Protein AF-A0AAV8QZ69-F1 (afdb_monomer)

Sequence (267 aa):
MAASLLRLHFHDCFVNGCDASVLLDDTPNLVGEKTAGPNLNSLRGFDVVDGIKTELEMACPETVSCADVLAIAARDSVVLSGGPTWQVEVGRRDSVTASLSMATANIPAPTSDVATLIQKFQNLGLSTKDMVVLSGAHTIGKARCSSFISRLNGGGIAAAAAADRIFLQSLQQLCSGSNGTLAHLDLATPATFDNQYYVNLLSGEGLLPSDQVLVNGGGEVGSLVQAYAMDPVLFYEDFAISMVRMGRLAPPPGSEAEVRRCCRVVN

Nearest PDB structures (foldseek):
  1sch-assembly2_A  TM=9.546E-01  e=7.494E-30  Arachis hypogaea
  1qo4-assembly1_A  TM=9.590E-01  e=5.749E-28  Arabidopsis thaliana
  4cuo-assembly1_A-2  TM=9.579E-01  e=3.476E-27  Ficus benghalensis
  4a5g-assembly2_B  TM=9.550E-01  e=3.127E-27  Raphanus sativus
  4usc-assembly1_B  TM=9.361E-01  e=1.001E-24  Trachycarpus fortunei

Organism: Ensete ventricosum (NCBI:txid4639)

InterPro domains:
  IPR000823 Plant peroxidase [PR00461] (4-24)
  IPR000823 Plant peroxidase [PR00461] (44-57)
  IPR000823 Plant peroxidase [PR00461] (63-73)
  IPR000823 Plant peroxidase [PR00461] (82-97)
  IPR000823 Plant peroxidase [PR00461] (129-141)
  IPR000823 Plant peroxidase [PR00461] (184-199)
  IPR000823 Plant peroxidase [PR00461] (200-217)
  IPR000823 Plant peroxidase [PR00461] (241-254)
  IPR000823 Plant peroxidase [PTHR31388] (1-266)
  IPR002016 Haem peroxidase [PF00141] (1-230)
  IPR002016 Haem peroxidase [PR00458] (2-16)
  IPR002016 Haem peroxidase [PR00458] (64-81)
  IPR002016 Haem peroxidase [PR00458] (82-94)
  IPR002016 Haem peroxidase [PR00458] (130-145)
  IPR002016 Haem peroxidase [PR00458] (186-201)
  IPR002016 Haem peroxidase [PS50873] (1-267)
  IPR010255 Haem peroxidase superfamily [SSF48113] (1-267)
  IPR019793 Peroxidases heam-ligand binding site [PS00435] (130-140)
  IPR019794 Peroxidase, active site [PS00436] (2-13)
  IPR033905 Secretory peroxidase [cd00693] (1-266)

Radius of gyration: 18.49 Å; Cα contacts (8 Å, |Δi|>4): 484; chains: 1; bounding box: 52×39×48 Å

Secondary structure (DSSP, 8-state):
-HHHHHHHHHHHHTTTSSSSGGGPPPBTTB--GGGSTTTTTT---HHHHHHHHHHHHHHSTTTS-HHHHHHHHHHHHHHHTT-----------EES---HHHHHHHSPPTT--HHHHHHHHHTTT--HHHHHHHHGGGGSSEEEGGGTHHHHSTTHHHHS-HHHHHHHHHHHHHHTS-TT-EEES-SSSTTS-STHHHHHHHTT--SSHHHHHHHHT-HHHHHHHHHHHH-HHHHHHHHHHHHHHHHT--PPTT--EE--SSTTS--

Mean predicted aligned error: 3.2 Å

pLDDT: mean 95.91, std 5.71, range [65.12, 98.94]

Structure (mmCIF, N/CA/C/O backbone):
data_AF-A0AAV8QZ69-F1
#
_entry.id   AF-A0AAV8QZ69-F1
#
loop_
_atom_site.group_PDB
_atom_site.id
_atom_site.type_symbol
_atom_site.label_atom_id
_atom_site.label_alt_id
_atom_site.label_comp_id
_atom_site.label_asym_id
_atom_site.label_entity_id
_atom_site.label_seq_id
_atom_site.pdbx_PDB_ins_code
_atom_site.Cartn_x
_atom_site.Cartn_y
_atom_site.Cartn_z
_atom_site.occupancy
_atom_site.B_iso_or_equiv
_atom_site.auth_seq_id
_atom_site.auth_comp_id
_atom_site.auth_asym_id
_atom_site.auth_atom_id
_atom_site.pdbx_PDB_model_num
ATOM 1 N N . MET A 1 1 ? -10.662 5.523 -7.864 1.00 95.69 1 MET A N 1
ATOM 2 C CA . MET A 1 1 ? -10.539 5.292 -6.408 1.00 95.69 1 MET A CA 1
ATOM 3 C C . MET A 1 1 ? -9.912 3.948 -6.072 1.00 95.69 1 MET A C 1
ATOM 5 O O . MET A 1 1 ? -9.190 3.913 -5.089 1.00 95.69 1 MET A O 1
ATOM 9 N N . ALA A 1 2 ? -10.097 2.912 -6.899 1.00 98.06 2 ALA A N 1
ATOM 10 C CA . ALA A 1 2 ? -9.566 1.561 -6.694 1.00 98.06 2 ALA A CA 1
ATOM 11 C C . ALA A 1 2 ? -8.162 1.482 -6.054 1.00 98.06 2 ALA A C 1
ATOM 13 O O . ALA A 1 2 ? -8.020 1.025 -4.924 1.00 98.06 2 ALA A O 1
ATOM 14 N N . ALA A 1 3 ? -7.143 2.046 -6.715 1.00 98.62 3 ALA A N 1
ATOM 15 C CA . ALA A 1 3 ? -5.762 2.034 -6.214 1.00 98.62 3 ALA A CA 1
ATOM 16 C C . ALA A 1 3 ? -5.599 2.616 -4.795 1.00 98.62 3 ALA A C 1
ATOM 18 O O . ALA A 1 3 ? -4.735 2.195 -4.034 1.00 98.62 3 ALA A O 1
ATOM 19 N N . SER A 1 4 ? -6.420 3.601 -4.419 1.00 98.75 4 SER A N 1
ATOM 20 C CA . SER A 1 4 ? -6.343 4.234 -3.099 1.00 98.75 4 SER A CA 1
ATOM 21 C C . SER A 1 4 ? -6.893 3.355 -1.989 1.00 98.75 4 SER A C 1
ATOM 23 O O . SER A 1 4 ? -6.291 3.326 -0.925 1.00 98.75 4 SER A O 1
ATOM 25 N N . LEU A 1 5 ? -7.988 2.635 -2.237 1.00 98.88 5 LEU A N 1
ATOM 26 C CA . LEU A 1 5 ? -8.576 1.725 -1.251 1.00 98.88 5 LEU A CA 1
ATOM 27 C C . LEU A 1 5 ? -7.716 0.469 -1.081 1.00 98.88 5 LEU A C 1
ATOM 29 O O . LEU A 1 5 ? -7.488 0.040 0.046 1.00 98.88 5 LEU A O 1
ATOM 33 N N . LEU A 1 6 ? -7.142 -0.042 -2.178 1.00 98.94 6 LEU A N 1
ATOM 34 C CA . LEU A 1 6 ? -6.137 -1.105 -2.121 1.00 98.94 6 LEU A CA 1
ATOM 35 C C . LEU A 1 6 ? -4.927 -0.689 -1.269 1.00 98.94 6 LEU A C 1
ATOM 37 O O . LEU A 1 6 ? -4.526 -1.412 -0.358 1.00 98.94 6 LEU A O 1
ATOM 41 N N . ARG A 1 7 ? -4.385 0.513 -1.513 1.00 98.88 7 ARG A N 1
ATOM 42 C CA . ARG A 1 7 ? -3.278 1.058 -0.717 1.00 98.88 7 ARG A CA 1
ATOM 43 C C . ARG A 1 7 ? -3.676 1.297 0.741 1.00 98.88 7 ARG A C 1
ATOM 45 O O . ARG A 1 7 ? -2.862 1.058 1.622 1.00 98.88 7 ARG A O 1
ATOM 52 N N . LEU A 1 8 ? -4.897 1.753 1.011 1.00 98.88 8 LEU A N 1
ATOM 53 C CA . LEU A 1 8 ? -5.370 1.985 2.376 1.00 98.88 8 LEU A CA 1
ATOM 54 C C . LEU A 1 8 ? -5.390 0.683 3.190 1.00 98.88 8 LEU A C 1
ATOM 56 O O . LEU A 1 8 ? -4.920 0.686 4.320 1.00 98.88 8 LEU A O 1
ATOM 60 N N . HIS A 1 9 ? -5.826 -0.429 2.592 1.00 98.94 9 HIS A N 1
ATOM 61 C CA . HIS A 1 9 ? -5.770 -1.745 3.234 1.00 98.94 9 HIS A CA 1
ATOM 62 C C . HIS A 1 9 ? -4.332 -2.244 3.462 1.00 98.94 9 HIS A C 1
ATOM 64 O O . HIS A 1 9 ? -4.035 -2.751 4.537 1.00 98.94 9 HIS A O 1
ATOM 70 N N . PHE A 1 10 ? -3.415 -2.050 2.503 1.00 98.94 10 PHE A N 1
ATOM 71 C CA . PHE A 1 10 ? -1.989 -2.356 2.713 1.00 98.94 10 PHE A CA 1
ATOM 72 C C . PHE A 1 10 ? -1.406 -1.571 3.898 1.00 98.94 10 PHE A C 1
ATOM 74 O O . PHE A 1 10 ? -0.729 -2.143 4.749 1.00 98.94 10 PHE A O 1
ATOM 81 N N . HIS A 1 11 ? -1.686 -0.266 3.959 1.00 98.88 11 HIS A N 1
ATOM 82 C CA . HIS A 1 11 ? -1.197 0.605 5.027 1.00 98.88 11 HIS A CA 1
ATOM 83 C C . HIS A 1 11 ? -1.771 0.243 6.398 1.00 98.88 11 HIS A C 1
ATOM 85 O O . HIS A 1 11 ? -1.035 0.344 7.369 1.00 98.88 11 HIS A O 1
ATOM 91 N N . ASP A 1 12 ? -3.027 -0.204 6.458 1.00 98.94 12 ASP A N 1
ATOM 92 C CA . ASP A 1 12 ? -3.635 -0.756 7.670 1.00 98.94 12 ASP A CA 1
ATOM 93 C C . ASP A 1 12 ? -2.876 -2.008 8.129 1.00 98.94 12 ASP A C 1
ATOM 95 O O . ASP A 1 12 ? -2.222 -2.019 9.162 1.00 98.94 12 ASP A O 1
ATOM 99 N N . CYS A 1 13 ? -2.819 -3.033 7.276 1.00 98.81 13 CYS A N 1
ATOM 100 C CA . CYS A 1 13 ? -2.239 -4.326 7.632 1.00 98.81 13 CYS A CA 1
ATOM 101 C C . CYS A 1 13 ? -0.755 -4.277 8.034 1.00 98.81 13 CYS A C 1
ATOM 103 O O . CYS A 1 13 ? -0.283 -5.142 8.773 1.00 98.81 13 CYS A O 1
ATOM 105 N N . PHE A 1 14 ? 0.002 -3.290 7.546 1.00 98.50 14 PHE A N 1
ATOM 106 C CA . PHE A 1 14 ? 1.424 -3.131 7.866 1.00 98.50 14 PHE A CA 1
ATOM 107 C C . PHE A 1 14 ? 1.680 -2.456 9.223 1.00 98.50 14 PHE A C 1
ATOM 109 O O . PHE A 1 14 ? 2.835 -2.384 9.669 1.00 98.50 14 PHE A O 1
ATOM 116 N N . VAL A 1 15 ? 0.633 -1.990 9.906 1.00 97.81 15 VAL A N 1
ATOM 117 C CA . VAL A 1 15 ? 0.718 -1.298 11.191 1.00 97.81 15 VAL A CA 1
ATOM 118 C C . VAL A 1 15 ? -0.203 -1.989 12.185 1.00 97.81 15 VAL A C 1
ATOM 120 O O . VAL A 1 15 ? -1.408 -1.859 12.116 1.00 97.81 15 VAL A O 1
ATOM 123 N N . ASN A 1 16 ? 0.371 -2.769 13.107 1.00 94.19 16 ASN A N 1
ATOM 124 C CA . ASN A 1 16 ? -0.395 -3.593 14.056 1.00 94.19 16 ASN A CA 1
ATOM 125 C C . ASN A 1 16 ? -1.369 -4.605 13.417 1.00 94.19 16 ASN A C 1
ATOM 127 O O . ASN A 1 16 ? -2.194 -5.166 14.120 1.00 94.19 16 ASN A O 1
ATOM 131 N N . GLY A 1 17 ? -1.226 -4.940 12.134 1.00 97.94 17 GLY A N 1
ATOM 132 C CA . GLY A 1 17 ? -2.143 -5.861 11.459 1.00 97.94 17 GLY A CA 1
ATOM 133 C C . GLY A 1 17 ? -3.393 -5.154 10.938 1.00 97.94 17 GLY A C 1
ATOM 134 O O . GLY A 1 17 ? -3.533 -3.947 11.040 1.00 97.94 17 GLY A O 1
ATOM 135 N N . CYS A 1 18 ? -4.290 -5.900 10.300 1.00 98.69 18 CYS A N 1
ATOM 136 C CA . CYS A 1 18 ? -5.460 -5.328 9.637 1.00 98.69 18 CYS A CA 1
ATOM 137 C C . CYS A 1 18 ? -6.565 -5.037 10.670 1.00 98.69 18 CYS A C 1
ATOM 139 O O . CYS A 1 18 ? -7.456 -5.864 10.881 1.00 98.69 18 CYS A O 1
ATOM 141 N N . ASP A 1 19 ? -6.481 -3.903 11.359 1.00 98.69 19 ASP A N 1
ATOM 142 C CA . ASP A 1 19 ? -7.337 -3.556 12.501 1.00 98.69 19 ASP A CA 1
ATOM 143 C C . ASP A 1 19 ? -8.046 -2.200 12.353 1.00 98.69 19 ASP A C 1
ATOM 145 O O . ASP A 1 19 ? -8.660 -1.694 13.297 1.00 98.69 19 ASP A O 1
ATOM 149 N N . ALA A 1 20 ? -7.992 -1.613 11.158 1.00 98.81 20 ALA A N 1
ATOM 150 C CA . ALA A 1 20 ? -8.526 -0.300 10.827 1.00 98.81 20 ALA A CA 1
ATOM 151 C C . ALA A 1 20 ? -7.981 0.861 11.684 1.00 98.81 20 ALA A C 1
ATOM 153 O O . ALA A 1 20 ? -8.582 1.947 11.696 1.00 98.81 20 ALA A O 1
ATOM 154 N N . SER A 1 21 ? -6.847 0.686 12.366 1.00 98.69 21 SER A N 1
ATOM 155 C CA . SER A 1 21 ? -6.163 1.747 13.115 1.00 98.69 21 SER A CA 1
ATOM 156 C C . SER A 1 21 ? -5.810 2.946 12.229 1.00 98.69 21 SER A C 1
ATOM 158 O O . SER A 1 21 ? -5.964 4.097 12.650 1.00 98.69 21 SER A O 1
ATOM 160 N N . VAL A 1 22 ? -5.485 2.706 10.951 1.00 98.81 22 VAL A N 1
ATOM 161 C CA . VAL A 1 22 ? -5.194 3.753 9.954 1.00 98.81 22 VAL A CA 1
ATOM 162 C C . VAL A 1 22 ? -6.360 4.735 9.736 1.00 98.81 22 VAL A C 1
ATOM 164 O O . VAL A 1 22 ? -6.174 5.845 9.223 1.00 98.81 22 VAL A O 1
ATOM 167 N N . LEU A 1 23 ? -7.587 4.342 10.099 1.00 98.81 23 LEU A N 1
ATOM 168 C CA . LEU A 1 23 ? -8.793 5.150 9.914 1.00 98.81 23 LEU A CA 1
ATOM 169 C C . LEU A 1 23 ? -9.075 6.109 11.071 1.00 98.81 23 LEU A C 1
ATOM 171 O O . LEU A 1 23 ? -9.829 7.065 10.861 1.00 98.81 23 LEU A O 1
ATOM 175 N N . LEU A 1 24 ? -8.470 5.903 12.244 1.00 98.75 24 LEU A N 1
ATOM 176 C CA . LEU A 1 24 ? -8.661 6.772 13.407 1.00 98.75 24 LEU A CA 1
ATOM 177 C C . LEU A 1 24 ? -8.127 8.185 13.130 1.00 98.75 24 LEU A C 1
ATOM 179 O O . LEU A 1 24 ? -7.030 8.365 12.594 1.00 98.75 24 LEU A O 1
ATOM 183 N N . ASP A 1 25 ? -8.939 9.187 13.463 1.00 98.50 25 ASP A N 1
ATOM 184 C CA . ASP A 1 25 ? -8.538 10.594 13.466 1.00 98.50 25 ASP A CA 1
ATOM 185 C C . ASP A 1 25 ? -7.884 10.968 14.808 1.00 98.50 25 ASP A C 1
ATOM 187 O O . ASP A 1 25 ? -8.085 10.308 15.831 1.00 98.50 25 ASP A O 1
ATOM 191 N N . ASP A 1 26 ? -7.088 12.040 14.799 1.00 97.31 26 ASP A N 1
ATOM 192 C CA . ASP A 1 26 ? -6.453 12.561 16.009 1.00 97.31 26 ASP A CA 1
ATOM 193 C C . ASP A 1 26 ? -7.509 12.992 17.044 1.00 97.31 26 ASP A C 1
ATOM 195 O O . ASP A 1 26 ? -8.508 13.644 16.726 1.00 97.31 26 ASP A O 1
ATOM 199 N N . THR A 1 27 ? -7.247 12.690 18.313 1.00 94.88 27 THR A N 1
ATOM 200 C CA . THR A 1 27 ? -8.000 13.181 19.475 1.00 94.88 27 THR A CA 1
ATOM 201 C C . THR A 1 27 ? -7.022 13.755 20.507 1.00 94.88 27 THR A C 1
ATOM 203 O O . THR A 1 27 ? -5.816 13.527 20.395 1.00 94.88 27 THR A O 1
ATOM 206 N N . PRO A 1 28 ? -7.479 14.455 21.565 1.00 95.19 28 PRO A N 1
ATOM 207 C CA . PRO A 1 28 ? -6.577 14.939 22.615 1.00 95.19 28 PRO A CA 1
ATOM 208 C C . PRO A 1 28 ? -5.696 13.855 23.260 1.00 95.19 28 PRO A C 1
ATOM 210 O O . PRO A 1 28 ? -4.634 14.181 23.784 1.00 95.19 28 PRO A O 1
ATOM 213 N N . ASN A 1 29 ? -6.120 12.586 23.213 1.00 92.81 29 ASN A N 1
ATOM 214 C CA . ASN A 1 29 ? -5.441 11.462 23.861 1.00 92.81 29 ASN A CA 1
ATOM 215 C C . ASN A 1 29 ? -4.926 10.396 22.874 1.00 92.81 29 ASN A C 1
ATOM 217 O O . ASN A 1 29 ? -4.361 9.397 23.310 1.00 92.81 29 ASN A O 1
ATOM 221 N N . LEU A 1 30 ? -5.123 10.580 21.564 1.00 94.50 30 LEU A N 1
ATOM 222 C CA . LEU A 1 30 ? -4.735 9.619 20.529 1.00 94.50 30 LEU A CA 1
ATOM 223 C C . LEU A 1 30 ? -4.179 10.363 19.317 1.00 94.50 30 LEU A C 1
ATOM 225 O O . LEU A 1 30 ? -4.863 11.212 18.755 1.00 94.50 30 LEU A O 1
ATOM 229 N N . VAL A 1 31 ? -2.978 9.994 18.880 1.00 96.81 31 VAL A N 1
ATOM 230 C CA . VAL A 1 31 ? -2.434 10.445 17.595 1.00 96.81 31 VAL A CA 1
ATOM 231 C C . VAL A 1 31 ? -2.641 9.332 16.575 1.00 96.81 31 VAL A C 1
ATOM 233 O O . VAL A 1 31 ? -2.094 8.239 16.725 1.00 96.81 31 VAL A O 1
ATOM 236 N N . GLY A 1 32 ? -3.454 9.611 15.563 1.00 97.00 32 GLY A N 1
ATOM 237 C CA . GLY A 1 32 ? -3.757 8.708 14.467 1.00 97.00 32 GLY A CA 1
ATOM 238 C C . GLY A 1 32 ? -2.587 8.547 13.499 1.00 97.00 32 GLY A C 1
ATOM 239 O O . GLY A 1 32 ? -1.575 9.249 13.535 1.00 97.00 32 GLY A O 1
ATOM 240 N N . GLU A 1 33 ? -2.731 7.611 12.567 1.00 98.69 33 GLU A N 1
ATOM 241 C CA . GLU A 1 33 ? -1.646 7.265 11.640 1.00 98.69 33 GLU A CA 1
ATOM 242 C C . GLU A 1 33 ? -1.610 8.165 10.409 1.00 98.69 33 GLU A C 1
ATOM 244 O O . GLU A 1 33 ? -0.630 8.173 9.663 1.00 98.69 33 GLU A O 1
ATOM 249 N N . LYS A 1 34 ? -2.672 8.938 10.166 1.00 98.50 34 LYS A N 1
ATOM 250 C CA . LYS A 1 34 ? -2.844 9.746 8.948 1.00 98.50 34 LYS A CA 1
ATOM 251 C C . LYS A 1 34 ? -1.762 10.814 8.784 1.00 98.50 34 LYS A C 1
ATOM 253 O O . LYS A 1 34 ? -1.505 11.248 7.662 1.00 98.50 34 LYS A O 1
ATOM 258 N N . THR A 1 35 ? -1.111 11.207 9.877 1.00 96.62 35 THR A N 1
ATOM 259 C CA . THR A 1 35 ? -0.015 12.183 9.900 1.00 96.62 35 THR A CA 1
ATOM 260 C C . THR A 1 35 ? 1.379 11.545 9.840 1.00 96.62 35 THR A C 1
ATOM 262 O O . THR A 1 35 ? 2.370 12.267 9.723 1.00 96.62 35 THR A O 1
ATOM 265 N N . ALA A 1 36 ? 1.486 10.209 9.829 1.00 98.25 36 ALA A N 1
ATOM 266 C CA . ALA A 1 36 ? 2.750 9.509 9.597 1.00 98.25 36 ALA A CA 1
ATOM 267 C C . ALA A 1 36 ? 3.294 9.801 8.189 1.00 98.25 36 ALA A C 1
ATOM 269 O O . ALA A 1 36 ? 2.527 9.945 7.239 1.00 98.25 36 ALA A O 1
ATOM 270 N N . GLY A 1 37 ? 4.620 9.834 8.019 1.00 97.50 37 GLY A N 1
ATOM 271 C CA . GLY A 1 37 ? 5.267 10.201 6.747 1.00 97.50 37 GLY A CA 1
ATOM 272 C C . GLY A 1 37 ? 4.726 9.479 5.495 1.00 97.50 37 GLY A C 1
ATOM 273 O O . GLY A 1 37 ? 4.435 10.148 4.503 1.00 97.50 37 GLY A O 1
ATOM 274 N N . PRO A 1 38 ? 4.523 8.145 5.516 1.00 98.00 38 PRO A N 1
ATOM 275 C CA . PRO A 1 38 ? 3.956 7.405 4.379 1.00 98.00 38 PRO A CA 1
ATOM 276 C C . PRO A 1 38 ? 2.485 7.735 4.048 1.00 98.00 38 PRO A C 1
ATOM 278 O O . PRO A 1 38 ? 2.024 7.454 2.931 1.00 98.00 38 PRO A O 1
ATOM 281 N N . ASN A 1 39 ? 1.760 8.319 5.008 1.00 98.62 39 ASN A N 1
ATOM 282 C CA . ASN A 1 39 ? 0.315 8.556 4.979 1.00 98.62 39 ASN A CA 1
ATOM 283 C C . ASN A 1 39 ? -0.024 10.023 4.700 1.00 98.62 39 ASN A C 1
ATOM 285 O O . ASN A 1 39 ? -0.919 10.310 3.896 1.00 98.62 39 ASN A O 1
ATOM 289 N N . LEU A 1 40 ? 0.722 10.934 5.325 1.00 97.69 40 LEU A N 1
ATOM 290 C CA . LEU A 1 40 ? 0.497 12.369 5.308 1.00 97.69 40 LEU A CA 1
ATOM 291 C C . LEU A 1 40 ? 0.554 12.906 3.883 1.00 97.69 40 LEU A C 1
ATOM 293 O O . LEU A 1 40 ? 1.532 12.720 3.158 1.00 97.69 40 LEU A O 1
ATOM 297 N N . ASN A 1 41 ? -0.508 13.609 3.488 1.00 96.00 41 ASN A N 1
ATOM 298 C CA . ASN A 1 41 ? -0.675 14.101 2.127 1.00 96.00 41 ASN A CA 1
ATOM 299 C C . ASN A 1 41 ? -0.483 12.980 1.083 1.00 96.00 41 ASN A C 1
ATOM 301 O O . ASN A 1 41 ? 0.105 13.211 0.036 1.00 96.00 41 ASN A O 1
ATOM 305 N N . SER A 1 42 ? -0.915 11.749 1.350 1.00 97.75 42 SER A N 1
ATOM 306 C CA . SER A 1 42 ? -0.688 10.624 0.436 1.00 97.75 42 SER A CA 1
ATOM 307 C C . SER A 1 42 ? -1.876 9.668 0.408 1.00 97.75 42 SER A C 1
ATOM 309 O O . SER A 1 42 ? -2.490 9.487 -0.648 1.00 97.75 42 SER A O 1
ATOM 311 N N . LEU A 1 43 ? -2.248 9.099 1.561 1.00 98.44 43 LEU A N 1
ATOM 312 C CA . LEU A 1 43 ? -3.476 8.312 1.679 1.00 98.44 43 LEU A CA 1
ATOM 313 C C . LEU A 1 43 ? -4.713 9.178 1.406 1.00 98.44 43 LEU A C 1
ATOM 315 O O . LEU A 1 43 ? -4.734 10.381 1.666 1.00 98.44 43 LEU A O 1
ATOM 319 N N . ARG A 1 44 ? -5.744 8.548 0.840 1.00 98.50 44 ARG A N 1
ATOM 320 C CA . ARG A 1 44 ? -7.011 9.169 0.432 1.00 98.50 44 ARG A CA 1
ATOM 321 C C . ARG A 1 44 ? -8.088 8.098 0.276 1.00 98.50 44 ARG A C 1
ATOM 323 O O . ARG A 1 44 ? -7.759 6.926 0.122 1.00 98.50 44 ARG A O 1
ATOM 330 N N . GLY A 1 45 ? -9.354 8.511 0.239 1.00 98.25 45 GLY A N 1
ATOM 331 C CA . GLY A 1 45 ? -10.504 7.604 0.148 1.00 98.25 45 GLY A CA 1
ATOM 332 C C . GLY A 1 45 ? -11.155 7.265 1.482 1.00 98.25 45 GLY A C 1
ATOM 333 O O . GLY A 1 45 ? -12.020 6.399 1.517 1.00 98.25 45 GLY A O 1
ATOM 334 N N . PHE A 1 46 ? -10.766 7.949 2.561 1.00 98.75 46 PHE A N 1
ATOM 335 C CA . PHE A 1 46 ? -11.406 7.821 3.870 1.00 98.75 46 PHE A CA 1
ATOM 336 C C . PHE A 1 46 ? -12.910 8.132 3.805 1.00 98.75 46 PHE A C 1
ATOM 338 O O . PHE A 1 46 ? -13.707 7.419 4.389 1.00 98.75 46 PHE A O 1
ATOM 345 N N . ASP A 1 47 ? -13.294 9.140 3.023 1.00 98.56 47 ASP A N 1
ATOM 346 C CA . ASP A 1 47 ? -14.681 9.527 2.747 1.00 98.56 47 ASP A CA 1
ATOM 347 C C . ASP A 1 47 ? -15.489 8.422 2.051 1.00 98.56 47 ASP A C 1
ATOM 349 O O . ASP A 1 47 ? -16.666 8.224 2.342 1.00 98.56 47 ASP A O 1
ATOM 353 N N . VAL A 1 48 ? -14.850 7.655 1.163 1.00 98.69 48 VAL A N 1
ATOM 354 C CA . VAL A 1 48 ? -15.488 6.498 0.519 1.00 98.69 48 VAL A CA 1
ATOM 355 C C . VAL A 1 48 ? -15.719 5.379 1.534 1.00 98.69 48 VAL A C 1
ATOM 357 O O . VAL A 1 48 ? -16.778 4.756 1.518 1.00 98.69 48 VAL A O 1
ATOM 360 N N . VAL A 1 49 ? -14.762 5.148 2.439 1.00 98.88 49 VAL A N 1
ATOM 361 C CA . VAL A 1 49 ? -14.918 4.181 3.538 1.00 98.88 49 VAL A CA 1
ATOM 362 C C . VAL A 1 49 ? -16.046 4.607 4.479 1.00 98.88 49 VAL A C 1
ATOM 364 O O . VAL A 1 49 ? -16.873 3.772 4.834 1.00 98.88 49 VAL A O 1
ATOM 367 N N . ASP A 1 50 ? -16.140 5.897 4.814 1.00 98.81 50 ASP A N 1
ATOM 368 C CA . ASP A 1 50 ? -17.238 6.442 5.623 1.00 98.81 50 ASP A CA 1
ATOM 369 C C . ASP A 1 50 ? -18.602 6.217 4.949 1.00 98.81 50 ASP A C 1
ATOM 371 O O . ASP A 1 50 ? -19.564 5.817 5.606 1.00 98.81 50 ASP A O 1
ATOM 375 N N . GLY A 1 51 ? -18.683 6.427 3.630 1.00 98.81 51 GLY A N 1
ATOM 376 C CA . GLY A 1 51 ? -19.890 6.170 2.844 1.00 98.81 51 GLY A CA 1
ATOM 377 C C . GLY A 1 51 ? -20.310 4.700 2.878 1.00 98.81 51 GLY A C 1
ATOM 378 O O . GLY A 1 51 ? -21.458 4.401 3.197 1.00 98.81 51 GLY A O 1
ATOM 379 N N . ILE A 1 52 ? -19.372 3.774 2.636 1.00 98.81 52 ILE A N 1
ATOM 380 C CA . ILE A 1 52 ? -19.634 2.326 2.729 1.00 98.81 52 ILE A CA 1
ATOM 381 C C . ILE A 1 52 ? -20.105 1.962 4.139 1.00 98.81 52 ILE A C 1
ATOM 383 O O . ILE A 1 52 ? -21.099 1.255 4.302 1.00 98.81 52 ILE A O 1
ATOM 387 N N . LYS A 1 53 ? -19.414 2.467 5.165 1.00 98.81 53 LYS A N 1
ATOM 388 C CA . LYS A 1 53 ? -19.749 2.186 6.558 1.00 98.81 53 LYS A CA 1
ATOM 389 C C . LYS A 1 53 ? -21.140 2.695 6.931 1.00 98.81 53 LYS A C 1
ATOM 391 O O . LYS A 1 53 ? -21.872 1.988 7.611 1.00 98.81 53 LYS A O 1
ATOM 396 N N . THR A 1 54 ? -21.515 3.880 6.458 1.00 98.81 54 THR A N 1
ATOM 397 C CA . THR A 1 54 ? -22.839 4.469 6.703 1.00 98.81 54 THR A CA 1
ATOM 398 C C . THR A 1 54 ? -23.953 3.578 6.156 1.00 98.81 54 THR A C 1
ATOM 400 O O . THR A 1 54 ? -24.901 3.271 6.875 1.00 98.81 54 THR A O 1
ATOM 403 N N . GLU A 1 55 ? -23.822 3.103 4.915 1.00 98.75 55 GLU A N 1
ATOM 404 C CA . GLU A 1 55 ? -24.797 2.187 4.307 1.00 98.75 55 GLU A CA 1
ATOM 405 C C . GLU A 1 55 ? -24.870 0.845 5.052 1.00 98.75 55 GLU A C 1
ATOM 407 O O . GLU A 1 55 ? -25.958 0.319 5.295 1.00 98.75 55 GLU A O 1
ATOM 412 N N . LEU A 1 56 ? -23.722 0.310 5.478 1.00 98.75 56 LEU A N 1
ATOM 413 C CA . LEU A 1 56 ? -23.668 -0.932 6.250 1.00 98.75 56 LEU A CA 1
ATOM 414 C C . LEU A 1 56 ? -24.309 -0.792 7.630 1.00 98.75 56 LEU A C 1
ATOM 416 O O . LEU A 1 56 ? -25.031 -1.692 8.038 1.00 98.75 56 LEU A O 1
ATOM 420 N N . GLU A 1 57 ? -24.110 0.317 8.338 1.00 98.69 57 GLU A N 1
ATOM 421 C CA . GLU A 1 57 ? -24.759 0.533 9.637 1.00 98.69 57 GLU A CA 1
ATOM 422 C C . GLU A 1 57 ? -26.279 0.697 9.512 1.00 98.69 57 GLU A C 1
ATOM 424 O O . GLU A 1 57 ? -27.010 0.295 10.414 1.00 98.69 57 GLU A O 1
ATOM 429 N N . MET A 1 58 ? -26.784 1.224 8.391 1.00 98.56 58 MET A N 1
ATOM 430 C CA . MET A 1 58 ? -28.228 1.259 8.129 1.00 98.56 58 MET A CA 1
ATOM 431 C C . MET A 1 58 ? -28.807 -0.134 7.850 1.00 98.56 58 MET A C 1
ATOM 433 O O . MET A 1 58 ? -29.933 -0.425 8.255 1.00 98.56 58 MET A O 1
ATOM 437 N N . ALA A 1 59 ? -28.061 -0.989 7.149 1.00 98.56 59 ALA A N 1
ATOM 438 C CA . ALA A 1 59 ? -28.520 -2.321 6.758 1.00 98.56 59 ALA A CA 1
ATOM 439 C C . ALA A 1 59 ? -28.328 -3.379 7.861 1.00 98.56 59 ALA A C 1
ATOM 441 O O . ALA A 1 59 ? -29.177 -4.250 8.050 1.00 98.56 59 ALA A O 1
ATOM 442 N N . CYS A 1 60 ? -27.207 -3.315 8.575 1.00 98.19 60 CYS A N 1
ATOM 443 C CA . CYS A 1 60 ? -26.789 -4.257 9.609 1.00 98.19 60 CYS A CA 1
ATOM 444 C C . CYS A 1 60 ? -26.015 -3.526 10.728 1.00 98.19 60 CYS A C 1
ATOM 446 O O . CYS A 1 60 ? -24.779 -3.560 10.747 1.00 98.19 60 CYS A O 1
ATOM 448 N N . PRO A 1 61 ? -26.731 -2.871 11.664 1.00 98.19 61 PRO A N 1
ATOM 449 C CA . PRO A 1 61 ? -26.121 -2.098 12.744 1.00 98.19 61 PRO A CA 1
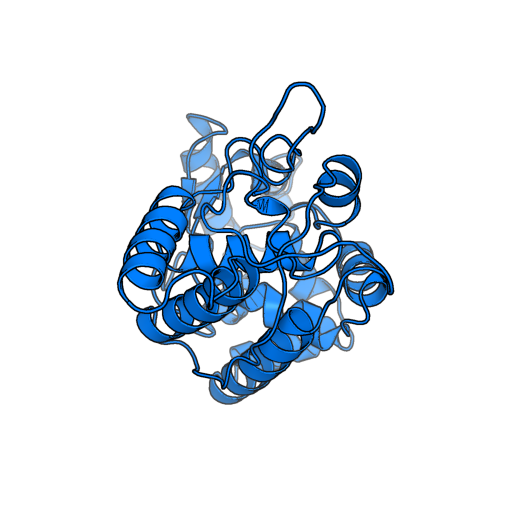ATOM 450 C C . PRO A 1 61 ? -25.097 -2.900 13.552 1.00 98.19 61 PRO A C 1
ATOM 452 O O . PRO A 1 61 ? -25.334 -4.068 13.872 1.00 98.19 61 PRO A O 1
ATOM 455 N N . GLU A 1 62 ? -23.968 -2.268 13.882 1.00 97.56 62 GLU A N 1
ATOM 456 C CA . GLU A 1 62 ? -22.915 -2.783 14.773 1.00 97.56 62 GLU A CA 1
ATOM 457 C C . GLU A 1 62 ? -22.408 -4.195 14.408 1.00 97.56 62 GLU A C 1
ATOM 459 O O . GLU A 1 62 ? -21.955 -4.955 15.264 1.00 97.56 62 GLU A O 1
ATOM 464 N N . THR A 1 63 ? -22.482 -4.562 13.123 1.00 98.56 63 THR A N 1
ATOM 465 C CA . THR A 1 63 ? -22.171 -5.924 12.657 1.00 98.56 63 THR A CA 1
ATOM 466 C C . THR A 1 63 ? -20.848 -6.009 11.894 1.00 98.56 63 THR A C 1
ATOM 468 O O . THR A 1 63 ? -20.051 -6.910 12.147 1.00 98.56 63 THR A O 1
ATOM 471 N N . VAL A 1 64 ? -20.595 -5.091 10.955 1.00 98.75 64 VAL A N 1
ATOM 472 C CA . VAL A 1 64 ? -19.422 -5.155 10.062 1.00 98.75 64 VAL A CA 1
ATOM 473 C C . VAL A 1 64 ? -18.328 -4.216 10.561 1.00 98.75 64 VAL A C 1
ATOM 475 O O . VAL A 1 64 ? -18.549 -3.010 10.630 1.00 98.75 64 VAL A O 1
ATOM 478 N N . SER A 1 65 ? -17.140 -4.730 10.883 1.00 98.88 65 SER A N 1
ATOM 479 C CA . SER A 1 65 ? -16.003 -3.898 11.306 1.00 98.88 65 SER A CA 1
ATOM 480 C C . SER A 1 65 ? -15.460 -3.037 10.165 1.00 98.88 65 SER A C 1
ATOM 482 O O . SER A 1 65 ? -15.555 -3.386 8.986 1.00 98.88 65 SER A O 1
ATOM 484 N N . CYS A 1 66 ? -14.851 -1.904 10.502 1.00 98.94 66 CYS A N 1
ATOM 485 C CA . CYS A 1 66 ? -14.147 -1.071 9.529 1.00 98.94 66 CYS A CA 1
ATOM 486 C C . CYS A 1 66 ? -12.939 -1.794 8.908 1.00 98.94 66 CYS A C 1
ATOM 488 O O . CYS A 1 66 ? -12.631 -1.577 7.735 1.00 98.94 66 CYS A O 1
ATOM 490 N N . ALA A 1 67 ? -12.292 -2.687 9.659 1.00 98.88 67 ALA A N 1
ATOM 491 C CA . ALA A 1 67 ? -11.216 -3.539 9.157 1.00 98.88 67 ALA A CA 1
ATOM 492 C C . ALA A 1 67 ? -11.700 -4.463 8.025 1.00 98.88 67 ALA A C 1
ATOM 494 O O . ALA A 1 67 ? -11.048 -4.571 6.982 1.00 98.88 67 ALA A O 1
ATOM 495 N N . ASP A 1 68 ? -12.881 -5.071 8.173 1.00 98.94 68 ASP A N 1
ATOM 496 C CA . ASP A 1 68 ? -13.477 -5.873 7.101 1.00 98.94 68 ASP A CA 1
ATOM 497 C C . ASP A 1 68 ? -13.961 -5.010 5.927 1.00 98.94 68 ASP A C 1
ATOM 499 O O . ASP A 1 68 ? -13.819 -5.428 4.775 1.00 98.94 68 ASP A O 1
ATOM 503 N N . VAL A 1 69 ? -14.439 -3.781 6.174 1.00 98.94 69 VAL A N 1
ATOM 504 C CA . VAL A 1 69 ? -14.740 -2.820 5.095 1.00 98.94 69 VAL A CA 1
ATOM 505 C C . VAL A 1 69 ? -13.502 -2.557 4.235 1.00 98.94 69 VAL A C 1
ATOM 507 O O . VAL A 1 69 ? -13.603 -2.609 3.010 1.00 98.94 69 VAL A O 1
ATOM 510 N N . LEU A 1 70 ? -12.331 -2.318 4.838 1.00 98.94 70 LEU A N 1
ATOM 511 C CA . LEU A 1 70 ? -11.089 -2.099 4.088 1.00 98.94 70 LEU A CA 1
ATOM 512 C C . LEU A 1 70 ? -10.681 -3.320 3.261 1.00 98.94 70 LEU A C 1
ATOM 514 O O . LEU A 1 70 ? -10.353 -3.171 2.082 1.00 98.94 70 LEU A O 1
ATOM 518 N N . ALA A 1 71 ? -10.732 -4.515 3.852 1.00 98.94 71 ALA A N 1
ATOM 519 C CA . ALA A 1 71 ? -10.350 -5.749 3.171 1.00 98.94 71 ALA A CA 1
ATOM 520 C C . ALA A 1 71 ? -11.254 -6.042 1.958 1.00 98.94 71 ALA A C 1
ATOM 522 O O . ALA A 1 71 ? -10.768 -6.358 0.868 1.00 98.94 71 ALA A O 1
ATOM 523 N N . ILE A 1 72 ? -12.572 -5.884 2.122 1.00 98.88 72 ILE A N 1
ATOM 524 C CA . ILE A 1 72 ? -13.550 -6.090 1.046 1.00 98.88 72 ILE A CA 1
ATOM 525 C C . ILE A 1 72 ? -13.404 -5.005 -0.025 1.00 98.88 72 ILE A C 1
ATOM 527 O O . ILE A 1 72 ? -13.304 -5.326 -1.210 1.00 98.88 72 ILE A O 1
ATOM 531 N N . ALA A 1 73 ? -13.302 -3.733 0.373 1.00 98.88 73 ALA A N 1
ATOM 532 C CA . ALA A 1 73 ? -13.144 -2.621 -0.559 1.00 98.88 73 ALA A CA 1
ATOM 533 C C . ALA A 1 73 ? -11.851 -2.724 -1.381 1.00 98.88 73 ALA A C 1
ATOM 535 O O . ALA A 1 73 ? -11.843 -2.349 -2.556 1.00 98.88 73 ALA A O 1
ATOM 536 N N . ALA A 1 74 ? -10.764 -3.246 -0.803 1.00 98.88 74 ALA A N 1
ATOM 537 C CA . ALA A 1 74 ? -9.524 -3.517 -1.523 1.00 98.88 74 ALA A CA 1
ATOM 538 C C . ALA A 1 74 ? -9.702 -4.613 -2.585 1.00 98.88 74 ALA A C 1
ATOM 540 O O . ALA A 1 74 ? -9.270 -4.423 -3.724 1.00 98.88 74 ALA A O 1
ATOM 541 N N . ARG A 1 75 ? -10.384 -5.720 -2.255 1.00 98.88 75 ARG A N 1
ATOM 542 C CA . ARG A 1 75 ? -10.693 -6.783 -3.227 1.00 98.88 75 ARG A CA 1
ATOM 543 C C . ARG A 1 75 ? -11.576 -6.272 -4.354 1.00 98.88 75 ARG A C 1
ATOM 545 O O . ARG A 1 75 ? -11.239 -6.443 -5.523 1.00 98.88 75 ARG A O 1
ATOM 552 N N . ASP A 1 76 ? -12.671 -5.601 -4.015 1.00 98.81 76 ASP A N 1
ATOM 553 C CA . ASP A 1 76 ? -13.608 -5.060 -5.002 1.00 98.81 76 ASP A CA 1
ATOM 554 C C . ASP A 1 76 ? -12.930 -4.013 -5.897 1.00 98.81 76 ASP A C 1
ATOM 556 O O . ASP A 1 76 ? -13.180 -3.965 -7.098 1.00 98.81 76 ASP A O 1
ATOM 560 N N . SER A 1 77 ? -12.003 -3.226 -5.344 1.00 98.81 77 SER A N 1
ATOM 561 C CA . SER A 1 77 ? -11.186 -2.279 -6.106 1.00 98.81 77 SER A CA 1
ATOM 562 C C . SER A 1 77 ? -10.327 -2.954 -7.174 1.00 98.81 77 SER A C 1
ATOM 564 O O . SER A 1 77 ? -10.244 -2.439 -8.286 1.00 98.81 77 SER A O 1
ATOM 566 N N . VAL A 1 78 ? -9.701 -4.091 -6.858 1.00 98.88 78 VAL A N 1
ATOM 567 C CA . VAL A 1 78 ? -8.888 -4.847 -7.824 1.00 98.88 78 VAL A CA 1
ATOM 568 C C . VAL A 1 78 ? -9.767 -5.442 -8.921 1.00 98.88 78 VAL A C 1
ATOM 570 O O . VAL A 1 78 ? -9.474 -5.253 -10.100 1.00 98.88 78 VAL A O 1
ATOM 573 N N . VAL A 1 79 ? -10.890 -6.065 -8.551 1.00 98.81 79 VAL A N 1
ATOM 574 C CA . VAL A 1 79 ? -11.846 -6.649 -9.509 1.00 98.81 79 VAL A CA 1
ATOM 575 C C . VAL A 1 79 ? -12.418 -5.586 -10.450 1.00 98.81 79 VAL A C 1
ATOM 577 O O . VAL A 1 79 ? -12.440 -5.783 -11.663 1.00 98.81 79 VAL A O 1
ATOM 580 N N . LEU A 1 80 ? -12.834 -4.430 -9.924 1.00 98.56 80 LEU A N 1
ATOM 581 C CA . LEU A 1 80 ? -13.373 -3.328 -10.734 1.00 98.56 80 LEU A CA 1
ATOM 582 C C . LEU A 1 80 ? -12.332 -2.696 -11.667 1.00 98.56 80 LEU A C 1
ATOM 584 O O . LEU A 1 80 ? -12.705 -2.064 -12.654 1.00 98.56 80 LEU A O 1
ATOM 588 N N . SER A 1 81 ? -11.043 -2.868 -11.372 1.00 98.50 81 SER A N 1
ATOM 589 C CA . SER A 1 81 ? -9.938 -2.475 -12.248 1.00 98.50 81 SER A CA 1
ATOM 590 C C . SER A 1 81 ? -9.509 -3.584 -13.221 1.00 98.50 81 SER A C 1
ATOM 592 O O . SER A 1 81 ? -8.568 -3.374 -13.977 1.00 98.50 81 SER A O 1
ATOM 594 N N . GLY A 1 82 ? -10.193 -4.733 -13.254 1.00 98.38 82 GLY A N 1
ATOM 595 C CA . GLY A 1 82 ? -9.922 -5.833 -14.190 1.00 98.38 82 GLY A CA 1
ATOM 596 C C . GLY A 1 82 ? -8.982 -6.922 -13.666 1.00 98.38 82 GLY A C 1
ATOM 597 O O . GLY A 1 82 ? -8.624 -7.816 -14.425 1.00 98.38 82 GLY A O 1
ATOM 598 N N . GLY A 1 83 ? -8.596 -6.860 -12.390 1.00 98.62 83 GLY A N 1
ATOM 599 C CA . GLY A 1 83 ? -7.715 -7.839 -11.757 1.00 98.62 83 GLY A CA 1
ATOM 600 C C . GLY A 1 83 ? -8.442 -9.085 -11.233 1.00 98.62 83 GLY A C 1
ATOM 601 O O . GLY A 1 83 ? -9.646 -9.262 -11.456 1.00 98.62 83 GLY A O 1
ATOM 602 N N . PRO A 1 84 ? -7.727 -9.959 -10.502 1.00 98.50 84 PRO A N 1
ATOM 603 C CA . PRO A 1 84 ? -8.299 -11.183 -9.963 1.00 98.50 84 PRO A CA 1
ATOM 604 C C . PRO A 1 84 ? -9.313 -10.910 -8.856 1.00 98.50 84 PRO A C 1
ATOM 606 O O . PRO A 1 84 ? -9.288 -9.884 -8.176 1.00 98.50 84 PRO A O 1
ATOM 609 N N . THR A 1 85 ? -10.163 -11.903 -8.620 1.00 98.56 85 THR A N 1
ATOM 610 C CA . THR A 1 85 ? -10.981 -11.986 -7.412 1.00 98.56 85 THR A CA 1
ATOM 611 C C . THR A 1 85 ? -10.384 -12.997 -6.440 1.00 98.56 85 THR A C 1
ATOM 613 O O . THR A 1 85 ? -9.684 -13.927 -6.834 1.00 98.56 85 THR A O 1
ATOM 616 N N . TRP A 1 86 ? -10.701 -12.839 -5.162 1.00 98.69 86 TRP A N 1
ATOM 617 C CA . TRP A 1 86 ? -10.437 -13.829 -4.127 1.00 98.69 86 TRP A CA 1
ATOM 618 C C . TRP A 1 86 ? -11.532 -13.771 -3.070 1.00 98.69 86 TRP A C 1
ATOM 620 O O . TRP A 1 86 ? -12.270 -12.783 -2.951 1.00 98.69 86 TRP A O 1
ATOM 630 N N . GLN A 1 87 ? -11.646 -14.846 -2.295 1.00 98.50 87 GLN A N 1
ATOM 631 C CA . GLN A 1 87 ? -12.512 -14.870 -1.129 1.00 98.50 87 GLN A CA 1
ATOM 632 C C . GLN A 1 87 ? -11.816 -14.130 0.015 1.00 98.50 87 GLN A C 1
ATOM 634 O O . GLN A 1 87 ? -10.822 -14.603 0.560 1.00 98.50 87 GLN A O 1
ATOM 639 N N . VAL A 1 88 ? -12.333 -12.952 0.360 1.00 98.50 88 VAL A N 1
ATOM 640 C CA . VAL A 1 88 ? -11.869 -12.200 1.528 1.00 98.50 88 VAL A CA 1
ATOM 641 C C . VAL A 1 88 ? -12.309 -12.948 2.783 1.00 98.50 88 VAL A C 1
ATOM 643 O O . VAL A 1 88 ? -13.497 -13.203 2.973 1.00 98.50 88 VAL A O 1
ATOM 646 N N . GLU A 1 89 ? -11.354 -13.303 3.635 1.00 98.50 89 GLU A N 1
ATOM 647 C CA . GLU A 1 89 ? -11.652 -13.766 4.990 1.00 98.50 89 GLU A CA 1
ATOM 648 C C . GLU A 1 89 ? -12.124 -12.579 5.819 1.00 98.50 89 GLU A C 1
ATOM 650 O O . GLU A 1 89 ? -11.496 -11.524 5.762 1.00 98.50 89 GLU A O 1
ATOM 655 N N . VAL A 1 90 ? -13.213 -12.746 6.564 1.00 98.06 90 VAL A N 1
ATOM 656 C CA . VAL A 1 90 ? -13.856 -11.704 7.380 1.00 98.06 90 VAL A CA 1
ATOM 657 C C . VAL A 1 90 ? -13.919 -12.135 8.845 1.00 98.06 90 VAL A C 1
ATOM 659 O O . VAL A 1 90 ? -13.650 -13.294 9.167 1.00 98.06 90 VAL A O 1
ATOM 662 N N . GLY A 1 91 ? -14.292 -11.213 9.728 1.00 97.75 91 GLY A N 1
ATOM 663 C CA . GLY A 1 91 ? -14.323 -11.400 11.177 1.00 97.75 91 GLY A CA 1
ATOM 664 C C . GLY A 1 91 ? -13.259 -10.589 11.916 1.00 97.75 91 GLY A C 1
ATOM 665 O O . GLY A 1 91 ? -13.034 -10.831 13.104 1.00 97.75 91 GLY A O 1
ATOM 666 N N . ARG A 1 92 ? -12.594 -9.639 11.242 1.00 98.56 92 ARG A N 1
ATOM 667 C CA . ARG A 1 92 ? -11.674 -8.705 11.907 1.00 98.56 92 ARG A CA 1
ATOM 668 C C . ARG A 1 92 ? -12.459 -7.795 12.842 1.00 98.56 92 ARG A C 1
ATOM 670 O O . ARG A 1 92 ? -13.646 -7.543 12.635 1.00 98.56 92 ARG A O 1
ATOM 677 N N . ARG A 1 93 ? -11.783 -7.274 13.859 1.00 98.31 93 ARG A N 1
ATOM 678 C CA . ARG A 1 93 ? -12.330 -6.269 14.774 1.00 98.31 93 ARG A CA 1
ATOM 679 C C . ARG A 1 93 ? -11.468 -5.019 14.720 1.00 98.31 93 ARG A C 1
ATOM 681 O O . ARG A 1 93 ? -10.294 -5.090 14.371 1.00 98.31 93 ARG A O 1
ATOM 688 N N . ASP A 1 94 ? -12.081 -3.899 15.052 1.00 98.81 94 ASP A N 1
ATOM 689 C CA . ASP A 1 94 ? -11.471 -2.587 14.948 1.00 98.81 94 ASP A CA 1
ATOM 690 C C . ASP A 1 94 ? -10.669 -2.256 16.203 1.00 98.81 94 ASP A C 1
ATOM 692 O O . ASP A 1 94 ? -11.172 -2.414 17.315 1.00 98.81 94 ASP A O 1
ATOM 696 N N . SER A 1 95 ? -9.445 -1.769 16.025 1.00 98.19 95 SER A N 1
ATOM 697 C CA . SER A 1 95 ? -8.594 -1.309 17.118 1.00 98.19 95 SER A CA 1
ATOM 698 C C . SER A 1 95 ? -9.129 -0.036 17.765 1.00 98.19 95 SER A C 1
ATOM 700 O O . SER A 1 95 ? -9.697 0.839 17.106 1.00 98.19 95 SER A O 1
ATOM 702 N N . VAL A 1 96 ? -8.883 0.082 19.070 1.00 97.62 96 VAL A N 1
ATOM 703 C CA . VAL A 1 96 ? -9.156 1.292 19.863 1.00 97.62 96 VAL A CA 1
ATOM 704 C C . VAL A 1 96 ? -7.942 2.230 19.948 1.00 97.62 96 VAL A C 1
ATOM 706 O O . VAL A 1 96 ? -7.978 3.252 20.630 1.00 97.62 96 VAL A O 1
ATOM 709 N N . THR A 1 97 ? -6.847 1.890 19.259 1.00 96.94 97 THR A N 1
ATOM 710 C CA . THR A 1 97 ? -5.605 2.672 19.221 1.00 96.94 97 THR A CA 1
ATOM 711 C C . THR A 1 97 ? -5.038 2.760 17.803 1.00 96.94 97 THR A C 1
ATOM 713 O O . THR A 1 97 ? -5.462 2.058 16.892 1.00 96.94 97 THR A O 1
ATOM 716 N N . ALA A 1 98 ? -4.061 3.641 17.620 1.00 97.50 98 ALA A N 1
ATOM 717 C CA . ALA A 1 98 ? -3.333 3.861 16.379 1.00 97.50 98 ALA A CA 1
ATOM 718 C C . ALA A 1 98 ? -1.845 4.034 16.694 1.00 97.50 98 ALA A C 1
ATOM 720 O O . ALA A 1 98 ? -1.488 4.403 17.818 1.00 97.50 98 ALA A O 1
ATOM 721 N N . SER A 1 99 ? -0.968 3.778 15.721 1.00 97.62 99 SER A N 1
ATOM 722 C CA . SER A 1 99 ? 0.477 3.837 15.941 1.00 97.62 99 SER A CA 1
ATOM 723 C C . SER A 1 99 ? 1.219 4.601 14.846 1.00 97.62 99 SER A C 1
ATOM 725 O O . SER A 1 99 ? 1.769 4.034 13.902 1.00 97.62 99 SER A O 1
ATOM 727 N N . LEU A 1 100 ? 1.339 5.922 15.023 1.00 97.81 100 LEU A N 1
ATOM 728 C CA . LEU A 1 100 ? 2.136 6.785 14.138 1.00 97.81 100 LEU A CA 1
ATOM 729 C C . LEU 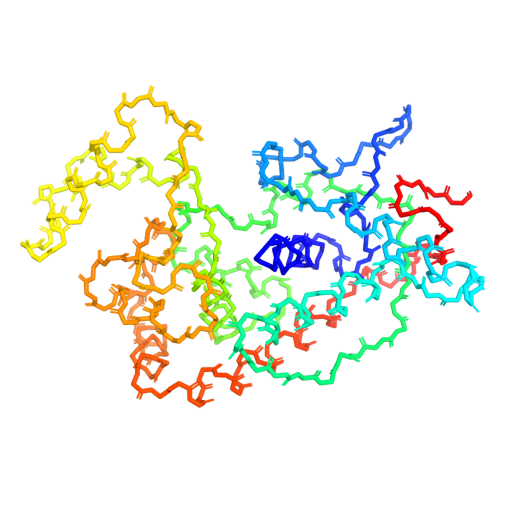A 1 100 ? 3.597 6.319 14.012 1.00 97.81 100 LEU A C 1
ATOM 731 O O . LEU A 1 100 ? 4.190 6.377 12.927 1.00 97.81 100 LEU A O 1
ATOM 735 N N . SER A 1 101 ? 4.194 5.860 15.116 1.00 97.62 101 SER A N 1
ATOM 736 C CA . SER A 1 101 ? 5.583 5.392 15.137 1.00 97.62 101 SER A CA 1
ATOM 737 C C . SER A 1 101 ? 5.754 4.110 14.325 1.00 97.62 101 SER A C 1
ATOM 739 O O . SER A 1 101 ? 6.693 4.022 13.534 1.00 97.62 101 SER A O 1
ATOM 741 N N . MET A 1 102 ? 4.830 3.153 14.441 1.00 96.88 102 MET A N 1
ATOM 742 C CA . MET A 1 102 ? 4.870 1.923 13.648 1.00 96.88 102 MET A CA 1
ATOM 743 C C . MET A 1 102 ? 4.515 2.173 12.186 1.00 96.88 102 MET A C 1
ATOM 745 O O . MET A 1 102 ? 5.184 1.618 11.322 1.00 96.88 102 MET A O 1
ATOM 749 N N . ALA A 1 103 ? 3.577 3.073 11.882 1.00 98.06 103 ALA A N 1
ATOM 750 C CA . ALA A 1 103 ? 3.339 3.521 10.510 1.00 98.06 103 ALA A CA 1
ATOM 751 C C . ALA A 1 103 ? 4.613 4.094 9.870 1.00 98.06 103 ALA A C 1
ATOM 753 O O . ALA A 1 103 ? 4.939 3.788 8.724 1.00 98.06 103 ALA A O 1
ATOM 754 N N . THR A 1 104 ? 5.394 4.864 10.629 1.00 97.06 104 THR A N 1
ATOM 755 C CA . THR A 1 104 ? 6.681 5.402 10.163 1.00 97.06 104 THR A CA 1
ATOM 756 C C . THR A 1 104 ? 7.753 4.313 10.022 1.00 97.06 104 THR A C 1
ATOM 758 O O . THR A 1 104 ? 8.547 4.347 9.083 1.00 97.06 104 THR A O 1
ATOM 761 N N . ALA A 1 105 ? 7.790 3.346 10.941 1.00 96.38 105 ALA A N 1
ATOM 762 C CA . ALA A 1 105 ? 8.836 2.329 10.999 1.00 96.38 105 ALA A CA 1
ATOM 763 C C . ALA A 1 105 ? 8.606 1.145 10.049 1.00 96.38 105 ALA A C 1
ATOM 765 O O . ALA A 1 105 ? 9.566 0.656 9.452 1.00 96.38 105 ALA A O 1
ATOM 766 N N . ASN A 1 106 ? 7.365 0.684 9.886 1.00 96.81 106 ASN A N 1
ATOM 767 C CA . ASN A 1 106 ? 7.038 -0.571 9.206 1.00 96.81 106 ASN A CA 1
ATOM 768 C C . ASN A 1 106 ? 6.799 -0.378 7.713 1.00 96.81 106 ASN A C 1
ATOM 770 O O . ASN A 1 106 ? 7.361 -1.132 6.916 1.00 96.81 106 ASN A O 1
ATOM 774 N N . ILE A 1 107 ? 6.063 0.664 7.319 1.00 98.44 107 ILE A N 1
ATOM 775 C CA . ILE A 1 107 ? 5.716 0.888 5.913 1.00 98.44 107 ILE A CA 1
ATOM 776 C C . ILE A 1 107 ? 7.005 1.141 5.102 1.00 98.44 107 ILE A C 1
ATOM 778 O O . ILE A 1 107 ? 7.851 1.949 5.511 1.00 98.44 107 ILE A O 1
ATOM 782 N N . PRO A 1 108 ? 7.242 0.413 3.995 1.00 98.00 108 PRO A N 1
ATOM 783 C CA . PRO A 1 108 ? 8.419 0.631 3.163 1.00 98.00 108 PRO A CA 1
ATOM 784 C C . PRO A 1 108 ? 8.410 2.002 2.478 1.00 98.00 108 PRO A C 1
ATOM 786 O O . PRO A 1 108 ? 7.366 2.505 2.063 1.00 98.00 108 PRO A O 1
ATOM 789 N N . ALA A 1 109 ? 9.590 2.606 2.335 1.00 98.06 109 ALA A N 1
ATOM 790 C CA . ALA A 1 109 ? 9.746 3.854 1.598 1.00 98.06 109 ALA A CA 1
ATOM 791 C C . ALA A 1 109 ? 9.876 3.564 0.091 1.00 98.06 109 ALA A C 1
ATOM 793 O O . ALA A 1 109 ? 10.450 2.541 -0.284 1.00 98.06 109 ALA A O 1
ATOM 794 N N . PRO A 1 110 ? 9.464 4.490 -0.797 1.00 97.56 110 PRO A N 1
ATOM 795 C CA . PRO A 1 110 ? 9.641 4.319 -2.243 1.00 97.56 110 PRO A CA 1
ATOM 796 C C . PRO A 1 110 ? 11.120 4.292 -2.674 1.00 97.56 110 PRO A C 1
ATOM 798 O O . PRO A 1 110 ? 11.430 3.981 -3.818 1.00 97.56 110 PRO A O 1
ATOM 801 N N . THR A 1 111 ? 12.044 4.642 -1.775 1.00 96.25 111 THR A N 1
ATOM 802 C CA . THR A 1 111 ? 13.498 4.628 -1.991 1.00 96.25 111 THR A CA 1
ATOM 803 C C . THR A 1 111 ? 14.198 3.423 -1.354 1.00 96.25 111 THR A C 1
ATOM 805 O O . THR A 1 111 ? 15.425 3.388 -1.351 1.00 96.25 111 THR A O 1
ATOM 808 N N . SER A 1 112 ? 13.461 2.479 -0.758 1.00 96.94 112 SER A N 1
ATOM 809 C CA . SER A 1 112 ? 14.043 1.286 -0.132 1.00 96.94 112 SER A CA 1
ATOM 810 C C . SER A 1 112 ? 14.721 0.378 -1.164 1.00 96.94 112 SER A C 1
ATOM 812 O O . SER A 1 112 ? 14.219 0.208 -2.274 1.00 96.94 112 SER A O 1
ATOM 814 N N . ASP A 1 113 ? 15.851 -0.219 -0.781 1.00 96.69 113 ASP A N 1
ATOM 815 C CA . ASP A 1 113 ? 16.506 -1.272 -1.560 1.00 96.69 113 ASP A CA 1
ATOM 816 C C . ASP A 1 113 ? 15.818 -2.637 -1.371 1.00 96.69 113 ASP A C 1
ATOM 818 O O . ASP A 1 113 ? 14.973 -2.815 -0.489 1.00 96.69 113 ASP A O 1
ATOM 822 N N . VAL A 1 114 ? 16.185 -3.622 -2.200 1.00 97.06 114 VAL A N 1
ATOM 823 C CA . VAL A 1 114 ? 15.566 -4.962 -2.181 1.00 97.06 114 VAL A CA 1
ATOM 824 C C . VAL A 1 114 ? 15.710 -5.641 -0.820 1.00 97.06 114 VAL A C 1
ATOM 826 O O . VAL A 1 114 ? 14.752 -6.237 -0.337 1.00 97.06 114 VAL A O 1
ATOM 829 N N . ALA A 1 115 ? 16.873 -5.528 -0.172 1.00 97.38 115 ALA A N 1
ATOM 830 C CA . ALA A 1 115 ? 17.107 -6.147 1.131 1.00 97.38 115 ALA A CA 1
ATOM 831 C C . ALA A 1 115 ? 16.169 -5.571 2.205 1.00 97.38 115 ALA A C 1
ATOM 833 O O . ALA A 1 115 ? 15.557 -6.321 2.965 1.00 97.38 115 ALA A O 1
ATOM 834 N N . THR A 1 116 ? 15.991 -4.248 2.221 1.00 98.25 116 THR A N 1
ATOM 835 C CA . THR A 1 116 ? 15.074 -3.562 3.136 1.00 98.25 116 THR A CA 1
ATOM 836 C C . THR A 1 116 ? 13.618 -3.933 2.862 1.00 98.25 116 THR A C 1
ATOM 838 O O . THR A 1 116 ? 12.857 -4.147 3.808 1.00 98.25 116 THR A O 1
ATOM 841 N N . LEU A 1 117 ? 13.220 -4.021 1.587 1.00 98.50 117 LEU A N 1
ATOM 842 C CA . LEU A 1 117 ? 11.872 -4.444 1.195 1.00 98.50 117 LEU A CA 1
ATOM 843 C C . LEU A 1 117 ? 11.577 -5.862 1.698 1.00 98.50 117 LEU A C 1
ATOM 845 O O . LEU A 1 117 ? 10.581 -6.065 2.390 1.00 98.50 117 LEU A O 1
ATOM 849 N N . ILE A 1 118 ? 12.476 -6.814 1.426 1.00 98.31 118 ILE A N 1
ATOM 850 C CA . ILE A 1 118 ? 12.356 -8.199 1.898 1.00 98.31 118 ILE A CA 1
ATOM 851 C C . ILE A 1 118 ? 12.240 -8.233 3.423 1.00 98.31 118 ILE A C 1
ATOM 853 O O . ILE A 1 118 ? 11.303 -8.829 3.951 1.00 98.31 118 ILE A O 1
ATOM 857 N N . GLN A 1 119 ? 13.144 -7.555 4.136 1.00 98.38 119 GLN A N 1
ATOM 858 C CA . GLN A 1 119 ? 13.166 -7.579 5.598 1.00 98.38 119 GLN A CA 1
ATOM 859 C C . GLN A 1 119 ? 11.864 -7.041 6.206 1.00 98.38 119 GLN A C 1
ATOM 861 O O . GLN A 1 119 ? 11.345 -7.620 7.157 1.00 98.38 119 GLN A O 1
ATOM 866 N N . LYS A 1 120 ? 11.310 -5.949 5.663 1.00 98.44 120 LYS A N 1
ATOM 867 C CA . LYS A 1 120 ? 10.058 -5.358 6.163 1.00 98.44 120 LYS A CA 1
ATOM 868 C C . LYS A 1 120 ? 8.862 -6.295 6.004 1.00 98.44 120 LYS A C 1
ATOM 870 O O . LYS A 1 120 ? 8.060 -6.391 6.925 1.00 98.44 120 LYS A O 1
ATOM 875 N N . PHE A 1 121 ? 8.763 -7.005 4.881 1.00 98.69 121 PHE A N 1
ATOM 876 C CA . PHE A 1 121 ? 7.715 -8.009 4.673 1.00 98.69 121 PHE A CA 1
ATOM 877 C C . PHE A 1 121 ? 7.920 -9.227 5.586 1.00 98.69 121 PHE A C 1
ATOM 879 O O . PHE A 1 121 ? 6.982 -9.664 6.254 1.00 98.69 121 PHE A O 1
ATOM 886 N N . GLN A 1 122 ? 9.157 -9.717 5.706 1.00 98.38 122 GLN A N 1
ATOM 887 C CA . GLN A 1 122 ? 9.486 -10.866 6.558 1.00 98.38 122 GLN A CA 1
ATOM 888 C C . GLN A 1 122 ? 9.257 -10.597 8.048 1.00 98.38 122 GLN A C 1
ATOM 890 O O . GLN A 1 122 ? 8.841 -11.503 8.767 1.00 98.38 122 GLN A O 1
ATOM 895 N N . ASN A 1 123 ? 9.441 -9.356 8.512 1.00 97.75 123 ASN A N 1
ATOM 896 C CA . ASN A 1 123 ? 9.105 -8.953 9.883 1.00 97.75 123 ASN A CA 1
ATOM 897 C C . ASN A 1 123 ? 7.613 -9.127 10.212 1.00 97.75 123 ASN A C 1
ATOM 899 O O . ASN A 1 123 ? 7.262 -9.243 11.383 1.00 97.75 123 ASN A O 1
ATOM 903 N N . LEU A 1 124 ? 6.749 -9.155 9.195 1.00 97.19 124 LEU A N 1
ATOM 904 C CA . LEU A 1 124 ? 5.313 -9.410 9.318 1.00 97.19 124 LEU A CA 1
ATOM 905 C C . LEU A 1 124 ? 4.945 -10.857 8.944 1.00 97.19 124 LEU A C 1
ATOM 907 O O . LEU A 1 124 ? 3.772 -11.200 8.876 1.00 97.19 124 LEU A O 1
ATOM 911 N N . GLY A 1 125 ? 5.929 -11.723 8.685 1.00 97.75 125 GLY A N 1
ATOM 912 C CA . GLY A 1 125 ? 5.696 -13.104 8.260 1.00 97.75 125 GLY A CA 1
ATOM 913 C C . GLY A 1 125 ? 5.298 -13.257 6.788 1.00 97.75 125 GLY A C 1
ATOM 914 O O . GLY A 1 125 ? 4.851 -14.333 6.394 1.00 97.75 125 GLY A O 1
ATOM 915 N N . LEU A 1 126 ? 5.469 -12.216 5.966 1.00 98.75 126 LEU A N 1
ATOM 916 C CA . LEU A 1 126 ? 5.269 -12.276 4.518 1.00 98.75 126 LEU A CA 1
ATOM 917 C C . LEU A 1 126 ? 6.584 -12.652 3.817 1.00 98.75 126 LEU A C 1
ATOM 919 O O . LEU A 1 126 ? 7.654 -12.131 4.131 1.00 98.75 126 LEU A O 1
ATOM 923 N N . SER A 1 127 ? 6.514 -13.580 2.866 1.00 98.69 127 SER A N 1
ATOM 924 C CA . SER A 1 127 ? 7.678 -14.096 2.138 1.00 98.69 127 SER A CA 1
ATOM 925 C C . SER A 1 127 ? 8.225 -13.104 1.103 1.00 98.69 127 SER A C 1
ATOM 927 O O . SER A 1 127 ? 7.568 -12.129 0.733 1.00 98.69 127 SER A O 1
ATOM 929 N N . THR A 1 128 ? 9.414 -13.391 0.560 1.00 98.50 128 THR A N 1
ATOM 930 C CA . THR A 1 128 ? 9.960 -12.658 -0.597 1.00 98.50 128 THR A CA 1
ATOM 931 C C . THR A 1 128 ? 8.993 -12.692 -1.784 1.00 98.50 128 THR A C 1
ATOM 933 O O . THR A 1 128 ? 8.815 -11.677 -2.453 1.00 98.50 128 THR A O 1
ATOM 936 N N . LYS A 1 129 ? 8.306 -13.821 -2.009 1.00 98.81 129 LYS A N 1
ATOM 937 C CA . LYS A 1 129 ? 7.274 -13.931 -3.044 1.00 98.81 129 LYS A CA 1
ATOM 938 C C . LYS A 1 129 ? 6.096 -12.991 -2.798 1.00 98.81 129 LYS A C 1
ATOM 940 O O . LYS A 1 129 ? 5.675 -12.312 -3.732 1.00 98.81 129 LYS A O 1
ATOM 945 N N . ASP A 1 130 ? 5.611 -12.922 -1.555 1.00 98.88 130 ASP A N 1
ATOM 946 C CA . ASP A 1 130 ? 4.527 -12.007 -1.174 1.00 98.88 130 ASP A CA 1
ATOM 947 C C . ASP A 1 130 ? 4.942 -10.548 -1.416 1.00 98.88 130 ASP A C 1
ATOM 949 O O . ASP A 1 130 ? 4.155 -9.768 -1.939 1.00 98.88 130 ASP A O 1
ATOM 953 N N . MET A 1 131 ? 6.197 -10.193 -1.115 1.00 98.75 131 MET A N 1
ATOM 954 C CA . MET A 1 131 ? 6.742 -8.864 -1.410 1.00 98.75 131 MET A CA 1
ATOM 955 C C . MET A 1 131 ? 6.689 -8.543 -2.908 1.00 98.75 131 MET A C 1
ATOM 957 O O . MET A 1 131 ? 6.081 -7.546 -3.289 1.00 98.75 131 MET A O 1
ATOM 961 N N . VAL A 1 132 ? 7.251 -9.404 -3.764 1.00 98.81 132 VAL A N 1
ATOM 962 C CA . VAL A 1 132 ? 7.316 -9.138 -5.213 1.00 98.81 132 VAL A CA 1
ATOM 963 C C . VAL A 1 132 ? 5.930 -9.109 -5.854 1.00 98.81 132 VAL A C 1
ATOM 965 O O . VAL A 1 132 ? 5.674 -8.281 -6.732 1.00 98.81 132 VAL A O 1
ATOM 968 N N . VAL A 1 133 ? 5.027 -10.003 -5.444 1.00 98.94 133 VAL A N 1
ATOM 969 C CA . VAL A 1 133 ? 3.687 -10.049 -6.036 1.00 98.94 133 VAL A CA 1
ATOM 970 C C . VAL A 1 133 ? 2.818 -8.883 -5.568 1.00 98.94 133 VAL A C 1
ATOM 972 O O . VAL A 1 133 ? 2.133 -8.270 -6.380 1.00 98.94 133 VAL A O 1
ATOM 975 N N . LEU A 1 134 ? 2.897 -8.490 -4.290 1.00 98.94 134 LEU A N 1
ATOM 976 C CA . LEU A 1 134 ? 2.132 -7.351 -3.772 1.00 98.94 134 LEU A CA 1
ATOM 977 C C . LEU A 1 134 ? 2.647 -6.009 -4.309 1.00 98.94 134 LEU A C 1
ATOM 979 O O . LEU A 1 134 ? 1.845 -5.091 -4.477 1.00 98.94 134 LEU A O 1
ATOM 983 N N . SER A 1 135 ? 3.931 -5.900 -4.680 1.00 98.88 135 SER A N 1
ATOM 984 C CA . SER A 1 135 ? 4.434 -4.758 -5.463 1.00 98.88 135 SER A CA 1
ATOM 985 C C . SER A 1 135 ? 3.695 -4.580 -6.795 1.00 98.88 135 SER A C 1
ATOM 987 O O . SER A 1 135 ? 3.544 -3.451 -7.259 1.00 98.88 135 SER A O 1
ATOM 989 N N . GLY A 1 136 ? 3.138 -5.660 -7.357 1.00 98.81 136 GLY A N 1
ATOM 990 C CA . GLY A 1 136 ? 2.294 -5.633 -8.552 1.00 98.81 136 GLY A CA 1
ATOM 991 C C . GLY A 1 136 ? 1.061 -4.742 -8.431 1.00 98.81 136 GLY A C 1
ATOM 992 O O . GLY A 1 136 ? 0.557 -4.282 -9.448 1.00 98.81 136 GLY A O 1
ATOM 993 N N . ALA A 1 137 ? 0.623 -4.388 -7.215 1.00 98.88 137 ALA A N 1
ATOM 994 C CA . ALA A 1 137 ? -0.443 -3.407 -6.996 1.00 98.88 137 ALA A CA 1
ATOM 995 C C . ALA A 1 137 ? -0.153 -2.030 -7.630 1.00 98.88 137 ALA A C 1
ATOM 997 O O . ALA A 1 137 ? -1.084 -1.264 -7.886 1.00 98.88 137 ALA A O 1
ATOM 998 N N . HIS A 1 138 ? 1.118 -1.715 -7.904 1.00 98.88 138 HIS A N 1
ATOM 999 C CA . HIS A 1 138 ? 1.534 -0.505 -8.614 1.00 98.88 138 HIS A CA 1
ATOM 1000 C C . HIS A 1 138 ? 1.181 -0.501 -10.116 1.00 98.88 138 HIS A C 1
ATOM 1002 O O . HIS A 1 138 ? 1.376 0.525 -10.761 1.00 98.88 138 HIS A O 1
ATOM 1008 N N . THR A 1 139 ? 0.580 -1.565 -10.666 1.00 98.88 139 THR A N 1
ATOM 1009 C CA . THR A 1 139 ? -0.079 -1.535 -11.993 1.00 98.88 139 THR A CA 1
ATOM 1010 C C . THR A 1 139 ? -1.176 -0.460 -12.085 1.00 98.88 139 THR A C 1
ATOM 1012 O O . THR A 1 139 ? -1.451 0.086 -13.147 1.00 98.88 139 THR A O 1
ATOM 1015 N N . ILE A 1 140 ? -1.759 -0.049 -10.951 1.00 98.75 140 ILE A N 1
ATOM 1016 C CA . ILE A 1 140 ? -2.725 1.052 -10.891 1.00 98.75 140 ILE A CA 1
ATOM 1017 C C . ILE A 1 140 ? -2.298 2.145 -9.914 1.00 98.75 140 ILE A C 1
ATOM 1019 O O . ILE A 1 140 ? -1.652 1.921 -8.894 1.00 98.75 140 ILE A O 1
ATOM 1023 N N . GLY A 1 141 ? -2.769 3.365 -10.173 1.00 98.31 141 GLY A N 1
ATOM 1024 C CA . GLY A 1 141 ? -2.616 4.488 -9.252 1.00 98.31 141 GLY A CA 1
ATOM 1025 C C . GLY A 1 141 ? -1.537 5.481 -9.663 1.00 98.31 141 GLY A C 1
ATOM 1026 O O . GLY A 1 141 ? -1.165 5.596 -10.830 1.00 98.31 141 GLY A O 1
ATOM 1027 N N . LYS A 1 142 ? -1.129 6.312 -8.701 1.00 98.31 142 LYS A N 1
ATOM 1028 C CA . LYS A 1 142 ? -0.263 7.470 -8.939 1.00 98.31 142 LYS A CA 1
ATOM 1029 C C . LYS A 1 142 ? 0.725 7.657 -7.797 1.00 98.31 142 LYS A C 1
ATOM 1031 O O . LYS A 1 142 ? 0.370 7.425 -6.643 1.00 98.31 142 LYS A O 1
ATOM 1036 N N . ALA A 1 143 ? 1.898 8.187 -8.118 1.00 98.12 143 ALA A N 1
ATOM 1037 C CA . ALA A 1 143 ? 2.880 8.659 -7.150 1.00 98.12 143 ALA A CA 1
ATOM 1038 C C . ALA A 1 143 ? 3.200 10.138 -7.378 1.00 98.12 143 ALA A C 1
ATOM 1040 O O . ALA A 1 143 ? 3.056 10.665 -8.481 1.00 98.12 143 ALA A O 1
ATOM 1041 N N . ARG A 1 144 ? 3.636 10.816 -6.317 1.00 97.12 144 ARG A N 1
ATOM 1042 C CA . ARG A 1 144 ? 4.110 12.202 -6.390 1.00 97.12 144 ARG A CA 1
ATOM 1043 C C . ARG A 1 144 ? 5.559 12.233 -6.842 1.00 97.12 144 ARG A C 1
ATOM 1045 O O . ARG A 1 144 ? 6.322 11.348 -6.465 1.00 97.12 144 ARG A O 1
ATOM 1052 N N . CYS A 1 145 ? 5.958 13.292 -7.537 1.00 96.81 145 CYS A N 1
ATOM 1053 C CA . CYS A 1 145 ? 7.351 13.533 -7.911 1.00 96.81 145 CYS A CA 1
ATOM 1054 C C . CYS A 1 145 ? 8.317 13.372 -6.730 1.00 96.81 145 CYS A C 1
ATOM 1056 O O . CYS A 1 145 ? 9.351 12.727 -6.875 1.00 96.81 145 CYS A O 1
ATOM 1058 N N . SER A 1 146 ? 7.953 13.838 -5.528 1.00 95.44 146 SER A N 1
ATOM 1059 C CA . SER A 1 146 ? 8.754 13.647 -4.307 1.00 95.44 146 SER A CA 1
ATOM 1060 C C . SER A 1 146 ? 9.130 12.190 -4.005 1.00 95.44 146 SER A C 1
ATOM 1062 O O . SER A 1 146 ? 10.141 11.951 -3.355 1.00 95.44 146 SER A O 1
ATOM 1064 N N . SER A 1 147 ? 8.330 11.219 -4.452 1.00 96.50 147 SER A N 1
ATOM 1065 C CA . SER A 1 147 ? 8.543 9.790 -4.198 1.00 96.50 147 SER A CA 1
ATOM 1066 C C . SER A 1 147 ? 9.577 9.150 -5.129 1.00 96.50 147 SER A C 1
ATOM 1068 O O . SER A 1 147 ? 10.094 8.088 -4.797 1.00 96.50 147 SER A O 1
ATOM 1070 N N . PHE A 1 148 ? 9.890 9.767 -6.273 1.00 94.94 148 PHE A N 1
ATOM 1071 C CA . PHE A 1 148 ? 10.788 9.187 -7.282 1.00 94.94 148 PHE A CA 1
ATOM 1072 C C . PHE A 1 148 ? 11.811 10.170 -7.868 1.00 94.94 148 PHE A C 1
ATOM 1074 O O . PHE A 1 148 ? 12.634 9.772 -8.690 1.00 94.94 148 PHE A O 1
ATOM 1081 N N . ILE A 1 149 ? 11.831 11.434 -7.423 1.00 92.38 149 ILE A N 1
ATOM 1082 C CA . ILE A 1 149 ? 12.778 12.460 -7.896 1.00 92.38 149 ILE A CA 1
ATOM 1083 C C . ILE A 1 149 ? 14.248 12.033 -7.730 1.00 92.38 149 ILE A C 1
ATOM 1085 O O . ILE A 1 149 ? 15.112 12.453 -8.498 1.00 92.38 149 ILE A O 1
ATOM 1089 N N . SER A 1 150 ? 14.545 11.155 -6.765 1.00 89.88 150 SER A N 1
ATOM 1090 C CA . SER A 1 150 ? 15.885 10.592 -6.574 1.00 89.88 150 SER A CA 1
ATOM 1091 C C . SER A 1 150 ? 16.372 9.776 -7.776 1.00 89.88 150 SER A C 1
ATOM 1093 O O . SER A 1 150 ? 17.575 9.747 -8.008 1.00 89.88 150 SER A O 1
ATOM 1095 N N . ARG A 1 151 ? 15.474 9.184 -8.582 1.00 87.25 151 ARG A N 1
ATOM 1096 C CA . ARG A 1 151 ? 15.842 8.517 -9.847 1.00 87.25 151 ARG A CA 1
ATOM 1097 C C . ARG A 1 151 ? 16.238 9.494 -10.950 1.00 87.25 151 ARG A C 1
ATOM 1099 O O . ARG A 1 151 ? 16.952 9.117 -11.874 1.00 87.25 151 ARG A O 1
ATOM 1106 N N . LEU A 1 152 ? 15.754 10.731 -10.875 1.00 87.12 152 LEU A N 1
ATOM 1107 C CA . LEU A 1 152 ? 15.952 11.753 -11.906 1.00 87.12 152 LEU A CA 1
ATOM 1108 C C . LEU A 1 152 ? 17.213 12.587 -11.640 1.00 87.12 152 LEU A C 1
ATOM 1110 O O . LEU A 1 152 ? 17.826 13.116 -12.567 1.00 87.12 152 LEU A O 1
ATOM 1114 N N . ASN A 1 153 ? 17.610 12.686 -10.370 1.00 80.88 153 ASN A N 1
ATOM 1115 C CA . ASN A 1 153 ? 18.755 13.465 -9.910 1.00 80.88 153 ASN A CA 1
ATOM 1116 C C . ASN A 1 153 ? 20.040 12.615 -9.812 1.00 80.88 153 ASN A C 1
ATOM 1118 O O . ASN A 1 153 ? 20.031 11.401 -9.998 1.00 80.88 153 ASN A O 1
ATOM 1122 N N . GLY A 1 154 ? 21.177 13.264 -9.527 1.00 65.12 154 GLY A N 1
ATOM 1123 C CA . GLY A 1 154 ? 22.405 12.574 -9.097 1.00 65.12 154 GLY A CA 1
ATOM 1124 C C . GLY A 1 154 ? 23.059 11.651 -10.133 1.00 65.12 154 GLY A C 1
ATOM 1125 O O . GLY A 1 154 ? 23.787 10.741 -9.757 1.00 65.12 154 GLY A O 1
ATOM 1126 N N . GLY A 1 155 ? 22.801 11.863 -11.427 1.00 66.94 155 GLY A N 1
ATOM 1127 C CA . GLY A 1 155 ? 23.346 11.029 -12.502 1.00 66.94 155 GLY A CA 1
ATOM 1128 C C . GLY A 1 155 ? 22.507 9.795 -12.843 1.00 66.94 155 GLY A C 1
ATOM 1129 O O . GLY A 1 155 ? 22.920 9.042 -13.719 1.00 66.94 155 GLY A O 1
ATOM 1130 N N . GLY A 1 156 ? 21.322 9.614 -12.240 1.00 71.38 156 GLY A N 1
ATOM 1131 C CA . GLY A 1 156 ? 20.423 8.490 -12.538 1.00 71.38 156 GLY A CA 1
ATOM 1132 C C . GLY A 1 156 ? 20.110 8.340 -14.031 1.00 71.38 156 GLY A C 1
ATOM 1133 O O . GLY A 1 156 ? 20.262 7.257 -14.582 1.00 71.38 156 GLY A O 1
ATOM 1134 N N . ILE A 1 157 ? 19.814 9.445 -14.727 1.00 75.94 157 ILE A N 1
ATOM 1135 C CA . ILE A 1 157 ? 19.595 9.457 -16.189 1.00 75.94 157 ILE A CA 1
ATOM 1136 C C . ILE A 1 157 ? 20.867 9.073 -16.966 1.00 75.94 157 ILE A C 1
ATOM 1138 O O . ILE A 1 157 ? 20.802 8.383 -17.981 1.00 75.94 157 ILE A O 1
ATOM 1142 N N . ALA A 1 158 ? 22.038 9.519 -16.506 1.00 70.94 158 ALA A N 1
ATOM 1143 C CA . ALA A 1 158 ? 23.306 9.238 -17.179 1.00 70.94 158 ALA A CA 1
ATOM 1144 C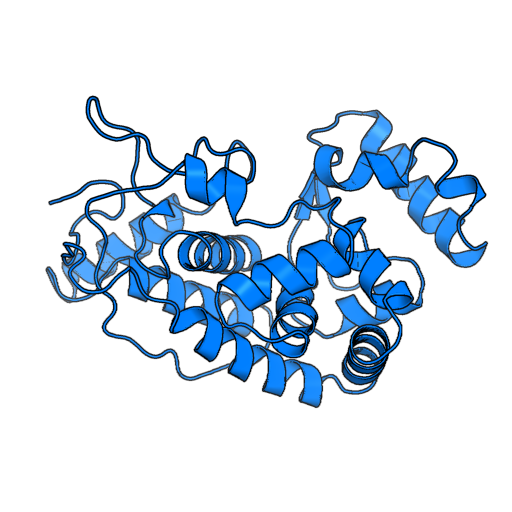 C . ALA A 1 158 ? 23.716 7.762 -17.031 1.00 70.94 158 ALA A C 1
ATOM 1146 O O . ALA A 1 158 ? 24.218 7.173 -17.991 1.00 70.94 158 ALA A O 1
ATOM 1147 N N . ALA A 1 159 ? 23.461 7.177 -15.857 1.00 74.12 159 ALA A N 1
ATOM 1148 C CA . ALA A 1 159 ? 23.717 5.776 -15.538 1.00 74.12 159 ALA A CA 1
ATOM 1149 C C . ALA A 1 159 ? 22.662 4.811 -16.109 1.00 74.12 159 ALA A C 1
ATOM 1151 O O . ALA A 1 159 ? 22.937 3.619 -16.224 1.00 74.12 159 ALA A O 1
ATOM 1152 N N . ALA A 1 160 ? 21.475 5.310 -16.467 1.00 77.31 160 ALA A N 1
ATOM 1153 C CA . ALA A 1 160 ? 20.403 4.504 -17.037 1.00 77.31 160 ALA A CA 1
ATOM 1154 C C . ALA A 1 160 ? 20.739 3.982 -18.442 1.00 77.31 160 ALA A C 1
ATOM 1156 O O . ALA A 1 160 ? 21.475 4.625 -19.210 1.00 77.31 160 ALA A O 1
ATOM 1157 N N . ALA A 1 161 ? 20.156 2.829 -18.785 1.00 79.69 161 ALA A N 1
ATOM 1158 C CA . ALA A 1 161 ? 20.280 2.258 -20.116 1.00 79.69 161 ALA A CA 1
ATOM 1159 C C . ALA A 1 161 ? 19.664 3.199 -21.162 1.00 79.69 161 ALA A C 1
ATOM 1161 O O . ALA A 1 161 ? 18.808 4.031 -20.864 1.00 79.69 161 ALA A O 1
ATOM 1162 N N . ALA A 1 162 ? 20.118 3.092 -22.413 1.00 77.88 162 ALA A N 1
ATOM 1163 C CA . ALA A 1 162 ? 19.672 4.000 -23.469 1.00 77.88 162 ALA A CA 1
ATOM 1164 C C . ALA A 1 162 ? 18.148 3.957 -23.696 1.00 77.88 162 ALA A C 1
ATOM 1166 O O . ALA A 1 162 ? 17.574 4.996 -24.015 1.00 77.88 162 ALA A O 1
ATOM 1167 N N . ALA A 1 163 ? 17.517 2.794 -23.499 1.00 75.12 163 ALA A N 1
ATOM 1168 C CA . ALA A 1 163 ? 16.068 2.620 -23.593 1.00 75.12 163 ALA A CA 1
ATOM 1169 C C . ALA A 1 163 ? 15.324 3.442 -22.521 1.00 75.12 163 ALA A C 1
ATOM 1171 O O . ALA A 1 163 ? 14.420 4.207 -22.843 1.00 75.12 163 ALA A O 1
ATOM 1172 N N . ASP A 1 164 ? 15.794 3.392 -21.276 1.00 83.31 164 ASP A N 1
ATOM 1173 C CA . ASP A 1 164 ? 15.164 4.040 -20.122 1.00 83.31 164 ASP A CA 1
ATOM 1174 C C . ASP A 1 164 ? 15.288 5.573 -20.158 1.00 83.31 164 ASP A C 1
ATOM 1176 O O . ASP A 1 164 ? 14.511 6.298 -19.533 1.00 83.31 164 ASP A O 1
ATOM 1180 N N . ARG A 1 165 ? 16.302 6.104 -20.858 1.00 85.94 165 ARG A N 1
ATOM 1181 C CA . ARG A 1 165 ? 16.618 7.544 -20.841 1.00 85.94 165 ARG A CA 1
ATOM 1182 C C . ARG A 1 165 ? 15.458 8.409 -21.313 1.00 85.94 165 ARG A C 1
ATOM 1184 O O . ARG A 1 165 ? 15.251 9.473 -20.736 1.00 85.94 165 ARG A O 1
ATOM 1191 N N . ILE A 1 166 ? 14.713 7.966 -22.327 1.00 88.12 166 ILE A N 1
ATOM 1192 C CA . ILE A 1 166 ? 13.555 8.710 -22.845 1.00 88.12 166 ILE A CA 1
ATOM 1193 C C . ILE A 1 166 ? 12.478 8.807 -21.761 1.00 88.12 166 ILE A C 1
ATOM 1195 O O . ILE A 1 166 ? 11.985 9.900 -21.470 1.00 88.12 166 ILE A O 1
ATOM 1199 N N . PHE A 1 167 ? 12.175 7.685 -21.106 1.00 90.31 167 PHE A N 1
ATOM 1200 C CA . PHE A 1 167 ? 11.229 7.634 -19.999 1.00 90.31 167 PHE A CA 1
ATOM 1201 C C . PHE A 1 167 ? 11.656 8.559 -18.849 1.00 90.31 167 PHE A C 1
ATOM 1203 O O . PHE A 1 167 ? 10.894 9.441 -18.446 1.00 90.31 167 PHE A O 1
ATOM 1210 N N . LEU A 1 168 ? 12.903 8.459 -18.380 1.00 90.75 168 LEU A N 1
ATOM 1211 C CA . LEU A 1 168 ? 13.397 9.289 -17.277 1.00 90.75 168 LEU A CA 1
ATOM 1212 C C . LEU A 1 168 ? 13.446 10.787 -17.620 1.00 90.75 168 LEU A C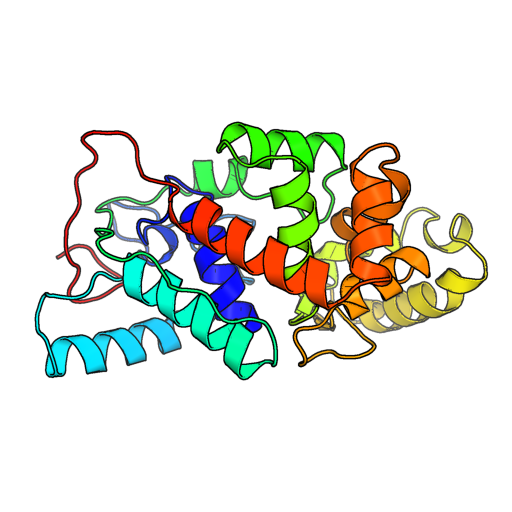 1
ATOM 1214 O O . LEU A 1 168 ? 13.155 11.622 -16.764 1.00 90.75 168 LEU A O 1
ATOM 1218 N N . GLN A 1 169 ? 13.773 11.151 -18.863 1.00 90.56 169 GLN A N 1
ATOM 1219 C CA . GLN A 1 169 ? 13.723 12.545 -19.319 1.00 90.56 169 GLN A CA 1
ATOM 1220 C C . GLN A 1 169 ? 12.292 13.096 -19.313 1.00 90.56 169 GLN A C 1
ATOM 1222 O O . GLN A 1 169 ? 12.082 14.238 -18.898 1.00 90.56 169 GLN A O 1
ATOM 1227 N N . SER A 1 170 ? 11.302 12.287 -19.705 1.00 91.38 170 SER A N 1
ATOM 1228 C CA . SER A 1 170 ? 9.888 12.681 -19.635 1.00 91.38 170 SER A CA 1
ATOM 1229 C C . SER A 1 170 ? 9.446 12.957 -18.189 1.00 91.38 170 SER A C 1
ATOM 1231 O O . SER A 1 170 ? 8.803 13.973 -17.912 1.00 91.38 170 SER A O 1
ATOM 1233 N N . LEU A 1 171 ? 9.889 12.128 -17.236 1.00 93.12 171 LEU A N 1
ATOM 1234 C CA . LEU A 1 171 ? 9.632 12.332 -15.810 1.00 93.12 171 LEU A CA 1
ATOM 1235 C C . LEU A 1 171 ? 10.353 13.570 -15.265 1.00 93.12 171 LEU A C 1
ATOM 1237 O O . LEU A 1 171 ? 9.787 14.302 -14.454 1.00 93.12 171 LEU A O 1
ATOM 1241 N N . GLN A 1 172 ? 11.580 13.843 -15.718 1.00 91.62 172 GLN A N 1
ATOM 1242 C CA . GLN A 1 172 ? 12.321 15.043 -15.322 1.00 91.62 172 GLN A CA 1
ATOM 1243 C C . GLN A 1 172 ? 11.593 16.321 -15.749 1.00 91.62 172 GLN A C 1
ATOM 1245 O O . GLN A 1 172 ? 11.492 17.262 -14.961 1.00 91.62 172 GLN A O 1
ATOM 1250 N N . GLN A 1 173 ? 11.030 16.341 -16.959 1.00 92.06 173 GLN A N 1
ATOM 1251 C CA . GLN A 1 173 ? 10.201 17.453 -17.422 1.00 92.06 173 GLN A CA 1
ATOM 1252 C C . GLN A 1 173 ? 8.926 17.585 -16.584 1.00 92.06 173 GLN A C 1
ATOM 1254 O O . GLN A 1 173 ? 8.621 18.683 -16.116 1.00 92.06 173 GLN A O 1
ATOM 1259 N N . LEU A 1 174 ? 8.226 16.477 -16.319 1.00 92.88 174 LEU A N 1
ATOM 1260 C CA . LEU A 1 174 ? 7.013 16.462 -15.495 1.00 92.88 174 LEU A CA 1
ATOM 1261 C C . LEU A 1 174 ? 7.262 17.030 -14.086 1.00 92.88 174 LEU A C 1
ATOM 1263 O O . LEU A 1 174 ? 6.463 17.814 -13.570 1.00 92.88 174 LEU A O 1
ATOM 1267 N N . CYS A 1 175 ? 8.386 16.662 -13.473 1.00 93.56 175 CYS A N 1
ATOM 1268 C CA . CYS A 1 175 ? 8.724 17.055 -12.107 1.00 93.56 175 CYS A CA 1
ATOM 1269 C C . CYS A 1 175 ? 9.424 18.413 -11.985 1.00 93.56 175 CYS A C 1
ATOM 1271 O O . CYS A 1 175 ? 9.684 18.852 -10.866 1.00 93.56 175 CYS A O 1
ATOM 1273 N N . SER A 1 176 ? 9.681 19.110 -13.096 1.00 89.25 176 SER A N 1
ATOM 1274 C CA . SER A 1 176 ? 10.251 20.465 -13.078 1.00 89.25 176 SER A CA 1
ATOM 1275 C C . SER A 1 176 ? 9.328 21.511 -12.437 1.00 89.25 176 SER A C 1
ATOM 1277 O O . SER A 1 176 ? 9.805 22.533 -11.950 1.00 89.25 176 SER A O 1
ATOM 1279 N N . GLY A 1 177 ? 8.013 21.261 -12.415 1.00 82.69 177 GLY A N 1
ATOM 1280 C CA . GLY A 1 177 ? 7.028 22.199 -11.872 1.00 82.69 177 GLY A CA 1
ATOM 1281 C C . GLY A 1 177 ? 6.889 22.160 -10.347 1.00 82.69 177 GLY A C 1
ATOM 1282 O O . GLY A 1 177 ? 6.955 23.194 -9.688 1.00 82.69 177 GLY A O 1
ATOM 1283 N N . SER A 1 178 ? 6.643 20.981 -9.770 1.00 89.56 178 SER A N 1
ATOM 1284 C CA . SER A 1 178 ? 6.404 20.815 -8.330 1.00 89.56 178 SER A CA 1
ATOM 1285 C C . SER A 1 178 ? 6.665 19.380 -7.881 1.00 89.56 178 SER A C 1
ATOM 1287 O O . SER A 1 178 ? 6.284 18.423 -8.553 1.00 89.56 178 SER A O 1
ATOM 1289 N N . ASN A 1 179 ? 7.202 19.223 -6.669 1.00 88.44 179 ASN A N 1
ATOM 1290 C CA . ASN A 1 179 ? 7.341 17.918 -6.016 1.00 88.44 179 ASN A CA 1
ATOM 1291 C C . ASN A 1 179 ? 5.987 17.233 -5.740 1.00 88.44 179 ASN A C 1
ATOM 1293 O O . ASN A 1 179 ? 5.947 16.021 -5.534 1.00 88.44 179 ASN A O 1
ATOM 1297 N N . GLY A 1 180 ? 4.884 17.991 -5.741 1.00 92.81 180 GLY A N 1
ATOM 1298 C CA . GLY A 1 180 ? 3.524 17.472 -5.573 1.00 92.81 180 GLY A CA 1
ATOM 1299 C C . GLY A 1 180 ? 2.863 16.970 -6.862 1.00 92.81 180 GLY A C 1
ATOM 1300 O O . GLY A 1 180 ? 1.787 16.378 -6.777 1.00 92.81 180 GLY A O 1
ATOM 1301 N N . THR A 1 181 ? 3.473 17.190 -8.033 1.00 96.25 181 THR A N 1
ATOM 1302 C CA . THR A 1 181 ? 2.944 16.714 -9.321 1.00 96.25 181 THR A CA 1
ATOM 1303 C C . THR A 1 181 ? 2.829 15.191 -9.321 1.00 96.25 181 THR A C 1
ATOM 1305 O O . THR A 1 181 ? 3.691 14.497 -8.781 1.00 96.25 181 THR A O 1
ATOM 1308 N N . LEU A 1 182 ? 1.749 14.669 -9.907 1.00 96.56 182 LEU A N 1
ATOM 1309 C CA . LEU A 1 182 ? 1.455 13.238 -9.940 1.00 96.56 182 LEU A CA 1
ATOM 1310 C C . LEU A 1 182 ? 1.862 12.611 -11.276 1.00 96.56 182 LEU A C 1
ATOM 1312 O O . LEU A 1 182 ? 1.487 13.120 -12.330 1.00 96.56 182 LEU A O 1
ATOM 1316 N N . ALA A 1 183 ? 2.527 11.462 -11.208 1.00 96.94 183 ALA A N 1
ATOM 1317 C CA . ALA A 1 183 ? 2.743 10.544 -12.322 1.00 96.94 183 ALA A CA 1
ATOM 1318 C C . ALA A 1 183 ? 1.955 9.250 -12.087 1.00 96.94 183 ALA A C 1
ATOM 1320 O O . ALA A 1 183 ? 1.673 8.891 -10.940 1.00 96.94 183 ALA A O 1
ATOM 1321 N N . HIS A 1 184 ? 1.584 8.561 -13.162 1.00 97.88 184 HIS A N 1
ATOM 1322 C CA . HIS A 1 184 ? 1.010 7.221 -13.066 1.00 97.88 184 HIS A CA 1
ATOM 1323 C C . HIS A 1 184 ? 2.096 6.209 -12.703 1.00 97.88 184 HIS A C 1
ATOM 1325 O O . HIS A 1 184 ? 3.199 6.307 -13.231 1.00 97.88 184 HIS A O 1
ATOM 1331 N N . LEU A 1 185 ? 1.788 5.282 -11.789 1.00 98.25 185 LEU A N 1
ATOM 1332 C CA . LEU A 1 185 ? 2.720 4.211 -11.405 1.00 98.25 185 LEU A CA 1
ATOM 1333 C C . LEU A 1 185 ? 2.986 3.254 -12.578 1.00 98.25 185 LEU A C 1
ATOM 1335 O O . LEU A 1 185 ? 4.127 2.854 -12.786 1.00 98.25 185 LEU A O 1
ATOM 1339 N N . ASP A 1 186 ? 1.951 2.996 -13.379 1.00 97.81 186 ASP A N 1
ATOM 1340 C CA . ASP A 1 186 ? 2.020 2.344 -14.683 1.00 97.81 186 ASP A CA 1
ATOM 1341 C C . ASP A 1 186 ? 1.602 3.340 -15.769 1.00 97.81 186 ASP A C 1
ATOM 1343 O O . ASP A 1 186 ? 0.485 3.864 -15.746 1.00 97.81 186 ASP A O 1
ATOM 1347 N N . LEU A 1 187 ? 2.503 3.655 -16.700 1.00 91.75 187 LEU A N 1
ATOM 1348 C CA . LEU A 1 187 ? 2.200 4.586 -17.787 1.00 91.75 187 LEU A CA 1
ATOM 1349 C C . LEU A 1 187 ? 1.448 3.913 -18.945 1.00 91.75 187 LEU A C 1
ATOM 1351 O O . LEU A 1 187 ? 0.721 4.597 -19.666 1.00 91.75 187 LEU A O 1
ATOM 1355 N N . ALA A 1 188 ? 1.617 2.604 -19.125 1.00 96.75 188 ALA A N 1
ATOM 1356 C CA . ALA A 1 188 ? 1.083 1.869 -20.262 1.00 96.75 188 ALA A CA 1
ATOM 1357 C C . ALA A 1 188 ? -0.405 1.536 -20.071 1.00 96.75 188 ALA A C 1
ATOM 1359 O O . ALA A 1 188 ? -1.201 1.760 -20.986 1.00 96.75 188 ALA A O 1
ATOM 1360 N N . THR A 1 189 ? -0.805 1.095 -18.875 1.00 97.75 189 THR A N 1
ATOM 1361 C CA . THR A 1 189 ? -2.203 0.744 -18.551 1.00 97.75 189 THR A CA 1
ATOM 1362 C C . THR A 1 189 ? -2.675 1.359 -17.219 1.00 97.75 189 THR A C 1
ATOM 1364 O O . THR A 1 189 ? -3.177 0.672 -16.336 1.00 97.75 189 THR A O 1
ATOM 1367 N N . PRO A 1 190 ? -2.651 2.699 -17.066 1.00 95.88 190 PRO A N 1
ATOM 1368 C CA . PRO A 1 190 ? -2.725 3.410 -15.774 1.00 95.88 190 PRO A CA 1
ATOM 1369 C C . PRO A 1 190 ? -3.960 3.178 -14.880 1.00 95.88 190 PRO A C 1
ATOM 1371 O O . PRO A 1 190 ? -4.007 3.680 -13.747 1.00 95.88 190 PRO A O 1
ATOM 1374 N N . ALA A 1 191 ? -5.001 2.530 -15.401 1.00 94.69 191 ALA A N 1
ATOM 1375 C CA . ALA A 1 191 ? -6.257 2.256 -14.706 1.00 94.69 191 ALA A CA 1
ATOM 1376 C C . ALA A 1 191 ? -6.661 0.770 -14.724 1.00 94.69 191 ALA A C 1
ATOM 1378 O O . ALA A 1 191 ? -7.674 0.431 -14.104 1.00 94.69 191 ALA A O 1
ATOM 1379 N N . THR A 1 192 ? -5.888 -0.084 -15.399 1.00 98.50 192 THR A N 1
ATOM 1380 C CA . THR A 1 192 ? -6.137 -1.522 -15.519 1.00 98.50 192 THR A CA 1
ATOM 1381 C C . THR A 1 192 ? -5.240 -2.258 -14.540 1.00 98.50 192 THR A C 1
ATOM 1383 O O . THR A 1 192 ? -4.068 -1.938 -14.426 1.00 98.50 192 THR A O 1
ATOM 1386 N N . PHE A 1 193 ? -5.788 -3.226 -13.813 1.00 98.88 193 PHE A N 1
ATOM 1387 C CA . PHE A 1 193 ? -5.001 -4.093 -12.952 1.00 98.88 193 PHE A CA 1
ATOM 1388 C C . PHE A 1 193 ? -4.496 -5.290 -13.759 1.00 98.88 193 PHE A C 1
ATOM 1390 O O . PHE A 1 193 ? -5.219 -6.268 -13.961 1.00 98.88 193 PHE A O 1
ATOM 1397 N N . ASP A 1 194 ? -3.260 -5.215 -14.238 1.00 98.75 194 ASP A N 1
ATOM 1398 C CA . ASP A 1 194 ? -2.643 -6.236 -15.083 1.00 98.75 194 ASP A CA 1
ATOM 1399 C C . ASP A 1 194 ? -1.152 -6.427 -14.753 1.00 98.75 194 ASP A C 1
ATOM 1401 O O . ASP A 1 194 ? -0.631 -5.908 -13.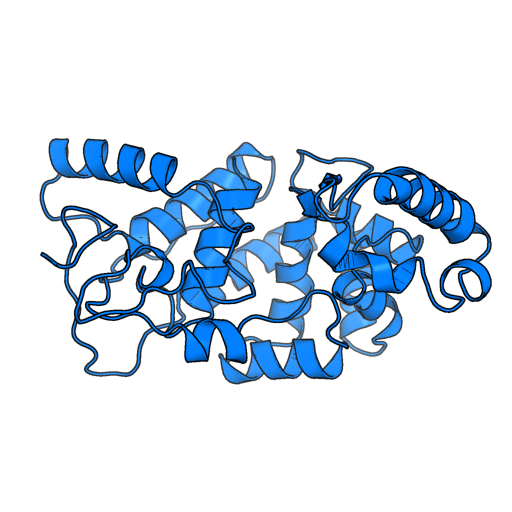765 1.00 98.75 194 ASP A O 1
ATOM 1405 N N . ASN A 1 195 ? -0.465 -7.265 -15.528 1.00 98.62 195 ASN A N 1
ATOM 1406 C CA . ASN A 1 195 ? 0.948 -7.551 -15.311 1.00 98.62 195 ASN A CA 1
ATOM 1407 C C . ASN A 1 195 ? 1.888 -6.554 -16.018 1.00 98.62 195 ASN A C 1
ATOM 1409 O O . ASN A 1 195 ? 3.108 -6.746 -15.978 1.00 98.62 195 ASN A O 1
ATOM 14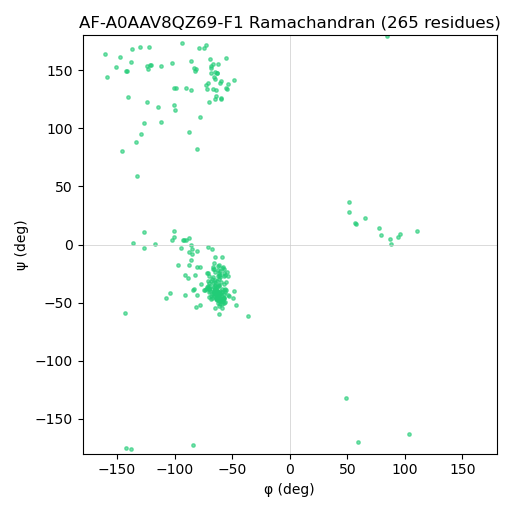13 N N . GLN A 1 196 ? 1.356 -5.490 -16.636 1.00 98.75 196 GLN A N 1
ATOM 1414 C CA . GLN A 1 196 ? 2.143 -4.485 -17.352 1.00 98.75 196 GLN A CA 1
ATOM 1415 C C . GLN A 1 196 ? 3.147 -3.791 -16.425 1.00 98.75 196 GLN A C 1
ATOM 1417 O O . GLN A 1 196 ? 4.252 -3.475 -16.862 1.00 98.75 196 GLN A O 1
ATOM 1422 N N . TYR A 1 197 ? 2.845 -3.698 -15.124 1.00 98.75 197 TYR A N 1
ATOM 1423 C CA . TYR A 1 197 ? 3.805 -3.303 -14.092 1.00 98.75 197 TYR A CA 1
ATOM 1424 C C . TYR A 1 197 ? 5.145 -4.040 -14.237 1.00 98.75 197 TYR A C 1
ATOM 1426 O O . TYR A 1 197 ? 6.187 -3.395 -14.340 1.00 98.75 197 TYR A O 1
ATOM 1434 N N . TYR A 1 198 ? 5.134 -5.375 -14.317 1.00 98.62 198 TYR A N 1
ATOM 1435 C CA . TYR A 1 198 ? 6.357 -6.180 -14.417 1.00 98.62 198 TYR A CA 1
ATOM 1436 C C . TYR A 1 198 ? 7.044 -6.033 -15.778 1.00 98.62 198 TYR A C 1
ATOM 1438 O O . TYR A 1 198 ? 8.274 -5.995 -15.841 1.00 98.62 198 TYR A O 1
ATOM 1446 N N . VAL A 1 199 ? 6.267 -5.890 -16.858 1.00 98.12 199 VAL A N 1
ATOM 1447 C CA . VAL A 1 199 ? 6.785 -5.614 -18.210 1.00 98.12 199 VAL A CA 1
ATOM 1448 C C . VAL A 1 199 ? 7.532 -4.274 -18.247 1.00 98.12 199 VAL A C 1
ATOM 1450 O O . VAL A 1 199 ? 8.631 -4.192 -18.806 1.00 98.12 199 VAL A O 1
ATOM 1453 N N . ASN A 1 200 ? 6.989 -3.247 -17.587 1.00 96.62 200 ASN A N 1
ATOM 1454 C CA . ASN A 1 200 ? 7.628 -1.939 -17.452 1.00 96.62 200 ASN A CA 1
ATOM 1455 C C . ASN A 1 200 ? 8.948 -2.060 -16.683 1.00 96.62 200 ASN A C 1
ATOM 1457 O O . ASN A 1 200 ? 9.952 -1.483 -17.100 1.00 96.62 200 ASN A O 1
ATOM 1461 N N . LEU A 1 201 ? 8.994 -2.853 -15.602 1.00 96.12 201 LEU A N 1
ATOM 1462 C CA . LEU A 1 201 ? 10.234 -3.032 -14.840 1.00 96.12 201 LEU A CA 1
ATOM 1463 C C . LEU A 1 201 ? 11.357 -3.602 -15.719 1.00 96.12 201 LEU A C 1
ATOM 1465 O O . LEU A 1 201 ? 12.468 -3.063 -15.715 1.00 96.12 201 LEU A O 1
ATOM 1469 N N . LEU A 1 202 ? 11.064 -4.654 -16.495 1.00 94.94 202 LEU A N 1
ATOM 1470 C CA . LEU A 1 202 ? 12.027 -5.284 -17.411 1.00 94.94 202 LEU A CA 1
ATOM 1471 C C . LEU A 1 202 ? 12.527 -4.329 -18.505 1.00 94.94 202 LEU A C 1
ATOM 1473 O O . LEU A 1 202 ? 13.630 -4.515 -19.017 1.00 94.94 202 LEU A O 1
ATOM 1477 N N . SER A 1 203 ? 11.741 -3.301 -18.825 1.00 92.69 203 SER A N 1
ATOM 1478 C CA . SER A 1 203 ? 12.080 -2.257 -19.798 1.00 92.69 203 SER A CA 1
ATOM 1479 C C . SER A 1 203 ? 12.765 -1.034 -19.169 1.00 92.69 203 SER A C 1
ATOM 1481 O O . SER A 1 203 ? 13.020 -0.061 -19.869 1.00 92.69 203 SER A O 1
ATOM 1483 N N . GLY A 1 204 ? 13.053 -1.061 -17.860 1.00 91.25 204 GLY A N 1
ATOM 1484 C CA . GLY A 1 204 ? 13.661 0.064 -17.131 1.00 91.25 204 GLY A CA 1
ATOM 1485 C C . GLY A 1 204 ? 12.684 1.190 -16.755 1.00 91.25 204 GLY A C 1
ATOM 1486 O O . GLY A 1 204 ? 13.092 2.248 -16.257 1.00 91.25 204 GLY A O 1
ATOM 1487 N N . GLU A 1 205 ? 11.387 0.960 -16.963 1.00 93.62 205 GLU A N 1
ATOM 1488 C CA . GLU A 1 205 ? 10.305 1.941 -16.852 1.00 93.62 205 GLU A CA 1
ATOM 1489 C C . GLU A 1 205 ? 9.522 1.850 -15.529 1.00 93.62 205 GLU A C 1
ATOM 1491 O O . GLU A 1 205 ? 8.483 2.489 -15.371 1.00 93.62 205 GLU A O 1
ATOM 1496 N N . GLY A 1 206 ? 10.008 1.106 -14.530 1.00 94.88 206 GLY A N 1
ATOM 1497 C CA . GLY A 1 206 ? 9.389 1.097 -13.200 1.00 94.88 206 GLY A CA 1
ATOM 1498 C C . GLY A 1 206 ? 9.504 2.464 -12.541 1.00 94.88 206 GLY A C 1
ATOM 1499 O O . GLY A 1 206 ? 10.614 2.968 -12.436 1.00 94.88 206 GLY A O 1
ATOM 1500 N N . LEU A 1 207 ? 8.410 3.096 -12.102 1.00 96.12 207 LEU A N 1
ATOM 1501 C CA . LEU A 1 207 ? 8.435 4.500 -11.666 1.00 96.12 207 LEU A CA 1
ATOM 1502 C C . LEU A 1 207 ? 9.292 4.732 -10.411 1.00 96.12 207 LEU A C 1
ATOM 1504 O O . LEU A 1 207 ? 10.179 5.595 -10.422 1.00 96.12 207 LEU A O 1
ATOM 1508 N N . LEU A 1 208 ? 9.020 4.002 -9.324 1.00 97.25 208 LEU A N 1
ATOM 1509 C CA . LEU A 1 208 ? 9.680 4.221 -8.037 1.00 97.25 208 LEU A CA 1
ATOM 1510 C C . LEU A 1 208 ? 11.056 3.542 -7.997 1.00 97.25 208 LEU A C 1
ATOM 1512 O O . LEU A 1 208 ? 11.249 2.494 -8.617 1.00 97.25 208 LEU A O 1
ATOM 1516 N N . PRO A 1 209 ? 12.023 4.075 -7.227 1.00 95.44 209 PRO A N 1
ATOM 1517 C CA . PRO A 1 209 ? 13.271 3.360 -6.978 1.00 95.44 209 PRO A CA 1
ATOM 1518 C C . PRO A 1 209 ? 13.031 1.944 -6.436 1.00 95.44 209 PRO A C 1
ATOM 1520 O O . PRO A 1 209 ? 13.638 1.007 -6.942 1.00 95.44 209 PRO A O 1
ATOM 1523 N N . SER A 1 210 ? 12.103 1.782 -5.487 1.00 97.69 210 SER A N 1
ATOM 1524 C CA . SER A 1 210 ? 11.721 0.492 -4.899 1.00 97.69 210 SER A CA 1
ATOM 1525 C C . SER A 1 210 ? 11.142 -0.501 -5.910 1.00 97.69 210 SER A C 1
ATOM 1527 O O . SER A 1 210 ? 11.249 -1.701 -5.691 1.00 97.69 210 SER A O 1
ATOM 1529 N N . ASP A 1 211 ? 10.556 -0.019 -7.009 1.00 97.62 211 ASP A N 1
ATOM 1530 C CA . ASP A 1 211 ? 10.071 -0.877 -8.094 1.00 97.62 211 ASP A CA 1
ATOM 1531 C C . ASP A 1 211 ? 11.244 -1.338 -8.963 1.00 97.62 211 ASP A C 1
ATOM 1533 O O . ASP A 1 211 ? 11.455 -2.530 -9.182 1.00 97.62 211 ASP A O 1
ATOM 1537 N N . GLN A 1 212 ? 12.066 -0.390 -9.429 1.00 94.56 212 GLN A N 1
ATOM 1538 C CA . GLN A 1 212 ? 13.127 -0.705 -10.385 1.00 94.56 212 GLN A CA 1
ATOM 1539 C C . GLN A 1 212 ? 14.226 -1.594 -9.783 1.00 94.56 212 GLN A C 1
ATOM 1541 O O . GLN A 1 212 ? 14.861 -2.367 -10.505 1.00 94.56 212 GLN A O 1
ATOM 1546 N N . VAL A 1 213 ? 14.454 -1.524 -8.467 1.00 95.31 213 VAL A N 1
ATOM 1547 C CA . VAL A 1 213 ? 15.428 -2.401 -7.802 1.00 95.31 213 VAL A CA 1
ATOM 1548 C C . VAL A 1 213 ? 15.018 -3.878 -7.832 1.00 95.31 213 VAL A C 1
ATOM 1550 O O . VAL A 1 213 ? 15.906 -4.720 -7.739 1.00 95.31 213 VAL A O 1
ATOM 1553 N N . LEU A 1 214 ? 13.734 -4.220 -8.027 1.00 97.12 214 LEU A N 1
ATOM 1554 C CA . LEU A 1 214 ? 13.277 -5.617 -8.079 1.00 97.12 214 LEU A CA 1
ATOM 1555 C C . LEU A 1 214 ? 13.897 -6.386 -9.255 1.00 97.12 214 LEU A C 1
ATOM 1557 O O . LEU A 1 214 ? 14.294 -7.539 -9.104 1.00 97.12 214 LEU A O 1
ATOM 1561 N N . VAL A 1 215 ? 14.080 -5.733 -10.404 1.00 90.62 215 VAL A N 1
ATOM 1562 C CA . VAL A 1 215 ? 14.724 -6.338 -11.588 1.00 90.62 215 VAL A CA 1
ATOM 1563 C C . VAL A 1 215 ? 16.188 -6.663 -11.310 1.00 90.62 215 VAL A C 1
ATOM 1565 O O . VAL A 1 215 ? 16.689 -7.714 -11.701 1.00 90.62 215 VAL A O 1
ATOM 1568 N N . ASN A 1 216 ? 16.860 -5.780 -10.570 1.00 80.25 216 ASN A N 1
ATOM 1569 C CA . ASN A 1 216 ? 18.265 -5.926 -10.197 1.00 80.25 216 ASN A CA 1
ATOM 1570 C C . ASN A 1 216 ? 18.468 -6.779 -8.935 1.00 80.25 216 ASN A C 1
ATOM 1572 O O . ASN A 1 216 ? 19.608 -7.039 -8.556 1.00 80.25 216 ASN A O 1
ATOM 1576 N N . GLY A 1 217 ? 17.388 -7.220 -8.281 1.00 75.25 217 GLY A N 1
ATOM 1577 C CA . GLY A 1 217 ? 17.444 -7.992 -7.039 1.00 75.25 217 GLY A CA 1
ATOM 1578 C C . GLY A 1 217 ? 18.081 -9.374 -7.193 1.00 75.25 217 GLY A C 1
ATOM 1579 O O . GLY A 1 217 ? 18.469 -9.976 -6.194 1.00 75.25 217 GLY A O 1
ATOM 1580 N N . GLY A 1 218 ? 18.218 -9.867 -8.432 1.00 84.19 218 GLY A N 1
ATOM 1581 C CA . GLY A 1 218 ? 18.767 -11.187 -8.729 1.00 84.19 218 GLY A CA 1
ATOM 1582 C C . GLY A 1 218 ? 17.973 -12.321 -8.072 1.00 84.19 218 GLY A C 1
ATOM 1583 O O . GLY A 1 218 ? 16.874 -12.116 -7.551 1.00 84.19 218 GLY A O 1
ATOM 1584 N N . GLY A 1 219 ? 18.529 -13.536 -8.117 1.00 92.56 219 GLY A N 1
ATOM 1585 C CA . GLY A 1 219 ? 17.993 -14.707 -7.414 1.00 92.56 219 GLY A CA 1
ATOM 1586 C C . GLY A 1 219 ? 16.488 -14.926 -7.613 1.00 92.56 219 GLY A C 1
ATOM 1587 O O . GLY A 1 219 ? 15.979 -14.893 -8.735 1.00 92.56 219 GLY A O 1
ATOM 1588 N N . GLU A 1 220 ? 15.780 -15.148 -6.505 1.00 96.19 220 GLU A N 1
ATOM 1589 C CA . GLU A 1 220 ? 14.326 -15.349 -6.485 1.00 96.19 220 GLU A CA 1
ATOM 1590 C C . GLU A 1 220 ? 13.556 -14.107 -6.966 1.00 96.19 220 GLU A C 1
ATOM 1592 O O . GLU A 1 220 ? 12.641 -14.239 -7.773 1.00 96.19 220 GLU A O 1
ATOM 1597 N N . VAL A 1 221 ? 13.954 -12.902 -6.539 1.00 98.12 221 VAL A N 1
ATOM 1598 C CA . VAL A 1 221 ? 13.240 -11.647 -6.845 1.00 98.12 221 VAL A CA 1
ATOM 1599 C C . VAL A 1 221 ? 13.197 -11.395 -8.350 1.00 98.12 221 VAL A C 1
ATOM 1601 O O . VAL A 1 221 ? 12.120 -11.244 -8.924 1.00 98.12 221 VAL A O 1
ATOM 1604 N N . GLY A 1 222 ? 14.360 -11.418 -9.007 1.00 97.06 222 GLY A N 1
ATOM 1605 C CA . GLY A 1 222 ? 14.442 -11.207 -10.453 1.00 97.06 222 GLY A CA 1
ATOM 1606 C C . GLY A 1 222 ? 13.751 -12.315 -11.257 1.00 97.06 222 GLY A C 1
ATOM 1607 O O . GLY A 1 222 ? 13.224 -12.049 -12.337 1.00 97.06 222 GLY A O 1
ATOM 1608 N N . SER A 1 223 ? 13.719 -13.547 -10.734 1.00 97.38 223 SER A N 1
ATOM 1609 C CA . SER A 1 223 ? 13.016 -14.671 -11.370 1.00 97.38 223 SER A CA 1
ATOM 1610 C C . SER A 1 223 ? 11.496 -14.505 -11.297 1.00 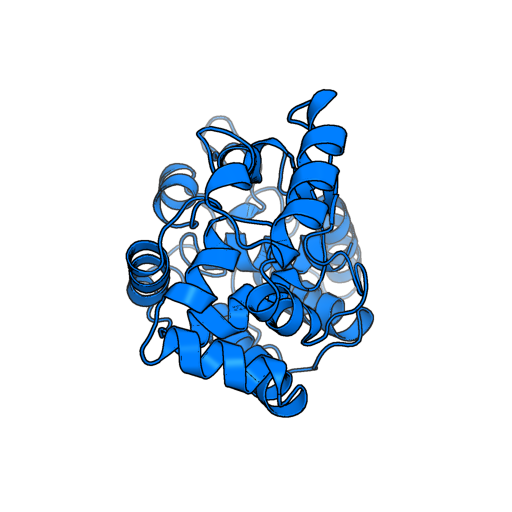97.38 223 SER A C 1
ATOM 1612 O O . SER A 1 223 ? 10.810 -14.745 -12.286 1.00 97.38 223 SER A O 1
ATOM 1614 N N . LEU A 1 224 ? 10.969 -14.038 -10.160 1.00 98.62 224 LEU A N 1
ATOM 1615 C CA . LEU A 1 224 ? 9.543 -13.747 -9.990 1.00 98.62 224 LEU A CA 1
ATOM 1616 C C . LEU A 1 224 ? 9.086 -12.584 -10.876 1.00 98.62 224 LEU A C 1
ATOM 1618 O O . LEU A 1 224 ? 8.046 -12.693 -11.515 1.00 98.62 224 LEU A O 1
ATOM 1622 N N . VAL A 1 225 ? 9.878 -11.508 -10.980 1.00 98.62 225 VAL A N 1
ATOM 1623 C CA . VAL A 1 225 ? 9.574 -10.389 -11.894 1.00 98.62 225 VAL A CA 1
ATOM 1624 C C . VAL A 1 225 ? 9.444 -10.882 -13.338 1.00 98.62 225 VAL A C 1
ATOM 1626 O O . VAL A 1 225 ? 8.480 -10.540 -14.018 1.00 98.62 225 VAL A O 1
ATOM 1629 N N . GLN A 1 226 ? 10.378 -11.720 -13.800 1.00 98.19 226 GLN A N 1
ATOM 1630 C CA . GLN A 1 226 ? 10.310 -12.314 -15.140 1.00 98.19 226 GLN A CA 1
ATOM 1631 C C . GLN A 1 226 ? 9.088 -13.223 -15.304 1.00 98.19 226 GLN A C 1
ATOM 1633 O O . GLN A 1 226 ? 8.395 -13.128 -16.314 1.00 98.19 226 GLN A O 1
ATOM 1638 N N . ALA A 1 227 ? 8.803 -14.070 -14.312 1.00 98.50 227 ALA A N 1
ATOM 1639 C CA . ALA A 1 227 ? 7.667 -14.982 -14.353 1.00 98.50 227 ALA A CA 1
ATOM 1640 C C . ALA A 1 227 ? 6.335 -14.223 -14.461 1.00 98.50 227 ALA A C 1
ATOM 1642 O O . ALA A 1 227 ? 5.545 -14.508 -15.355 1.00 98.50 227 ALA A O 1
ATOM 1643 N N . TYR A 1 228 ? 6.119 -13.204 -13.626 1.00 98.81 228 TYR A N 1
ATOM 1644 C CA . TYR A 1 228 ? 4.896 -12.400 -13.656 1.00 98.81 228 TYR A CA 1
ATOM 1645 C C . TYR A 1 228 ? 4.773 -11.541 -14.923 1.00 98.81 228 TYR A C 1
ATOM 1647 O O . TYR A 1 228 ? 3.667 -11.336 -15.419 1.00 98.81 228 TYR A O 1
ATOM 1655 N N . ALA A 1 229 ? 5.885 -11.077 -15.502 1.00 98.56 229 ALA A N 1
ATOM 1656 C CA . ALA A 1 229 ? 5.860 -10.389 -16.795 1.00 98.56 229 ALA A CA 1
ATOM 1657 C C . ALA A 1 229 ? 5.454 -11.317 -17.958 1.00 98.56 229 ALA A C 1
ATOM 1659 O O . ALA A 1 229 ? 4.819 -10.864 -18.908 1.00 98.56 229 ALA A O 1
ATOM 1660 N N . MET A 1 230 ? 5.816 -12.603 -17.898 1.00 98.50 230 MET A N 1
ATOM 1661 C CA . MET A 1 230 ? 5.525 -13.585 -18.952 1.00 98.50 230 MET A CA 1
ATOM 1662 C C . MET A 1 230 ? 4.169 -14.278 -18.788 1.00 98.50 230 MET A C 1
ATOM 1664 O O . MET A 1 230 ? 3.581 -14.694 -19.786 1.00 98.50 230 MET A O 1
ATOM 1668 N N . ASP A 1 231 ? 3.683 -14.410 -17.555 1.00 98.69 231 ASP A N 1
ATOM 1669 C CA . ASP A 1 231 ? 2.466 -15.144 -17.225 1.00 98.69 231 ASP A CA 1
ATOM 1670 C C . ASP A 1 231 ? 1.525 -14.290 -16.348 1.00 98.69 231 ASP A C 1
ATOM 1672 O O . ASP A 1 231 ? 1.661 -14.250 -15.118 1.00 98.69 231 ASP A O 1
ATOM 1676 N N . PRO A 1 232 ? 0.548 -13.596 -16.968 1.00 98.19 232 PRO A N 1
ATOM 1677 C CA . PRO A 1 232 ? -0.452 -12.820 -16.241 1.00 98.19 232 PRO A CA 1
ATOM 1678 C C . PRO A 1 232 ? -1.321 -13.673 -15.306 1.00 98.19 232 PRO A C 1
ATOM 1680 O O . PRO A 1 232 ? -1.781 -13.173 -14.281 1.00 98.19 232 PRO A O 1
ATOM 1683 N N . VAL A 1 233 ? -1.552 -14.950 -15.638 1.00 98.69 233 VAL A N 1
ATOM 1684 C CA . VAL A 1 233 ? -2.381 -15.849 -14.821 1.00 98.69 233 VAL A CA 1
ATOM 1685 C C . VAL A 1 233 ? -1.651 -16.178 -13.526 1.00 98.69 233 VAL A C 1
ATOM 1687 O O . VAL A 1 233 ? -2.236 -16.046 -12.452 1.00 98.69 233 VAL A O 1
ATOM 1690 N N . LEU A 1 234 ? -0.357 -16.495 -13.612 1.00 98.88 234 LEU A N 1
ATOM 1691 C CA . LEU A 1 234 ? 0.486 -16.716 -12.438 1.00 98.88 234 LEU A CA 1
ATOM 1692 C C . LEU A 1 234 ? 0.512 -15.487 -11.516 1.00 98.88 234 LEU A C 1
ATOM 1694 O O . LEU A 1 234 ? 0.349 -15.627 -10.304 1.00 98.88 234 LEU A O 1
ATOM 1698 N N . PHE A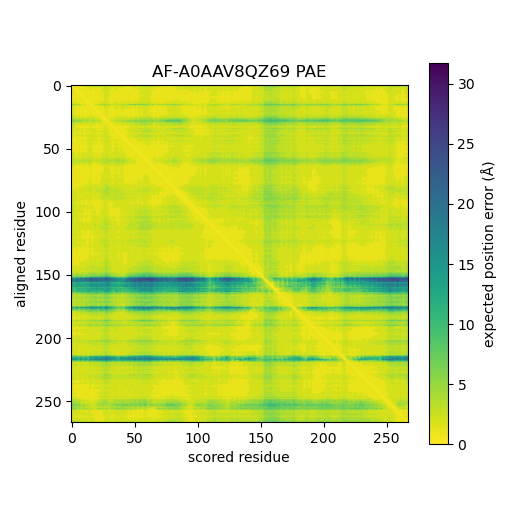 1 235 ? 0.672 -14.282 -12.080 1.00 98.88 235 PHE A N 1
ATOM 1699 C CA . PHE A 1 235 ? 0.606 -13.041 -11.301 1.00 98.88 235 PHE A CA 1
ATOM 1700 C C . PHE A 1 235 ? -0.718 -12.924 -10.542 1.00 98.88 235 PHE A C 1
ATOM 1702 O O . PHE A 1 235 ? -0.726 -12.663 -9.341 1.00 98.88 235 PHE A O 1
ATOM 1709 N N . TYR A 1 236 ? -1.837 -13.134 -11.227 1.00 98.88 236 TYR A N 1
ATOM 1710 C CA . TYR A 1 236 ? -3.166 -13.011 -10.641 1.00 98.88 236 TYR A CA 1
ATOM 1711 C C . TYR A 1 236 ? -3.438 -14.026 -9.527 1.00 98.88 236 TYR A C 1
ATOM 1713 O O . TYR A 1 236 ? -3.974 -13.651 -8.480 1.00 98.88 236 TYR A O 1
ATOM 1721 N N . GLU A 1 237 ? -3.052 -15.287 -9.720 1.00 98.88 237 GLU A N 1
ATOM 1722 C CA . GLU A 1 237 ? -3.202 -16.335 -8.707 1.00 98.88 237 GLU A CA 1
ATOM 1723 C C . GLU A 1 237 ? -2.376 -16.027 -7.455 1.00 98.88 237 GLU A C 1
ATOM 1725 O O . GLU A 1 237 ? -2.893 -16.058 -6.333 1.00 98.88 237 GLU A O 1
ATOM 1730 N N . ASP A 1 238 ? -1.108 -15.660 -7.636 1.00 98.94 238 ASP A N 1
ATOM 1731 C CA . ASP A 1 238 ? -0.228 -15.345 -6.518 1.00 98.94 238 ASP A CA 1
ATOM 1732 C C . ASP A 1 238 ? -0.624 -14.040 -5.819 1.00 98.94 238 ASP A C 1
ATOM 1734 O O . ASP A 1 238 ? -0.565 -13.966 -4.591 1.00 98.94 238 ASP A O 1
ATOM 1738 N N . PHE A 1 239 ? -1.104 -13.035 -6.560 1.00 98.94 239 PHE A N 1
ATOM 1739 C CA . PHE A 1 239 ? -1.593 -11.787 -5.978 1.00 98.94 239 PHE A CA 1
ATOM 1740 C C . PHE A 1 239 ? -2.798 -12.047 -5.070 1.00 98.94 239 PHE A C 1
ATOM 1742 O O . PHE A 1 239 ? -2.829 -11.574 -3.934 1.00 98.94 239 PHE A O 1
ATOM 1749 N N . ALA A 1 240 ? -3.761 -12.854 -5.527 1.00 98.94 240 ALA A N 1
ATOM 1750 C CA . ALA A 1 240 ? -4.910 -13.270 -4.726 1.00 98.94 240 ALA A CA 1
ATOM 1751 C C . ALA A 1 240 ? -4.482 -13.991 -3.433 1.00 98.94 240 ALA A C 1
ATOM 1753 O O . ALA A 1 240 ? -4.969 -13.666 -2.346 1.00 98.94 240 ALA A O 1
ATOM 1754 N N . ILE A 1 241 ? -3.535 -14.932 -3.525 1.00 98.88 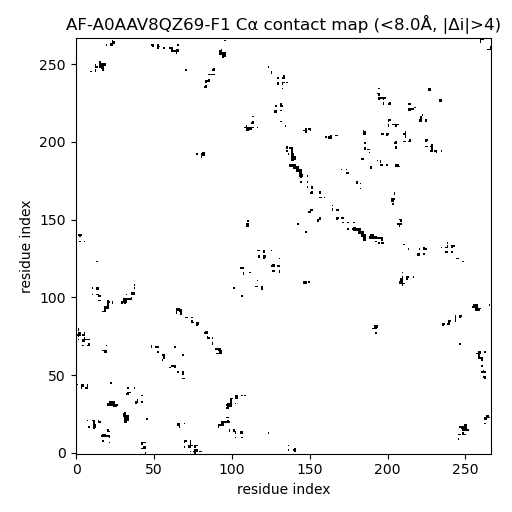241 ILE A N 1
ATOM 1755 C CA . ILE A 1 241 ? -3.011 -15.672 -2.366 1.00 98.88 241 ILE A CA 1
ATOM 1756 C C . ILE A 1 241 ? -2.316 -14.728 -1.376 1.00 98.88 241 ILE A C 1
ATOM 1758 O O . ILE A 1 241 ? -2.571 -14.800 -0.169 1.00 98.88 241 ILE A O 1
ATOM 1762 N N . SER A 1 242 ? -1.455 -13.835 -1.860 1.00 98.94 242 SER A N 1
ATOM 1763 C CA . SER A 1 242 ? -0.715 -12.905 -1.006 1.00 98.94 242 SER A CA 1
ATOM 1764 C C . SER A 1 242 ? -1.608 -11.826 -0.398 1.00 98.94 242 SER A C 1
ATOM 1766 O O . SER A 1 242 ? -1.375 -11.441 0.746 1.00 98.94 242 SER A O 1
ATOM 1768 N N . MET A 1 243 ? -2.679 -11.402 -1.079 1.00 98.94 243 MET A N 1
ATOM 1769 C CA . MET A 1 243 ? -3.698 -10.523 -0.493 1.00 98.94 243 MET A CA 1
ATOM 1770 C C . MET A 1 243 ? -4.433 -11.197 0.669 1.00 98.94 243 MET A C 1
ATOM 1772 O O . MET A 1 243 ? -4.638 -10.564 1.703 1.00 98.94 243 MET A O 1
ATOM 1776 N N . VAL A 1 244 ? -4.774 -12.488 0.557 1.00 98.88 244 VAL A N 1
ATOM 1777 C CA . VAL A 1 244 ? -5.353 -13.248 1.681 1.00 98.88 244 VAL A CA 1
ATOM 1778 C C . VAL A 1 244 ? -4.353 -13.366 2.834 1.00 98.88 244 VAL A C 1
ATOM 1780 O O . VAL A 1 244 ? -4.723 -13.152 3.986 1.00 98.88 244 VAL A O 1
ATOM 1783 N N . ARG A 1 245 ? -3.074 -13.653 2.553 1.00 98.81 245 ARG A N 1
ATOM 1784 C CA . ARG A 1 245 ? -2.024 -13.721 3.589 1.00 98.81 245 ARG A CA 1
ATOM 1785 C C . ARG A 1 245 ? -1.823 -12.388 4.304 1.00 98.81 245 ARG A C 1
ATOM 1787 O O . ARG A 1 245 ? -1.795 -12.373 5.529 1.00 98.81 245 ARG A O 1
ATOM 1794 N N . MET A 1 246 ? -1.729 -11.287 3.562 1.00 98.81 246 MET A N 1
ATOM 1795 C CA . MET A 1 246 ? -1.636 -9.945 4.136 1.00 98.81 246 MET A CA 1
ATOM 1796 C C . MET A 1 246 ? -2.880 -9.618 4.966 1.00 98.81 246 MET A C 1
ATOM 1798 O O . MET A 1 246 ? -2.753 -9.132 6.083 1.00 98.81 246 MET A O 1
ATOM 1802 N N . GLY A 1 247 ? -4.072 -9.967 4.475 1.00 98.69 247 GLY A N 1
ATOM 1803 C CA . GLY A 1 247 ? -5.330 -9.787 5.196 1.00 98.69 247 GLY A CA 1
ATOM 1804 C C . GLY A 1 247 ? -5.421 -10.558 6.521 1.00 98.69 247 GLY A C 1
ATOM 1805 O O . GLY A 1 247 ? -6.279 -10.238 7.342 1.00 98.69 247 GLY A O 1
ATOM 1806 N N . ARG A 1 248 ? -4.576 -11.571 6.752 1.00 98.31 248 ARG A N 1
ATOM 1807 C CA . ARG A 1 248 ? -4.518 -12.340 8.010 1.00 98.31 248 ARG A CA 1
ATOM 1808 C C . ARG A 1 248 ? -3.595 -11.728 9.061 1.00 98.31 248 ARG A C 1
ATOM 1810 O O . ARG A 1 248 ? -3.551 -12.244 10.177 1.00 98.31 248 ARG A O 1
ATOM 1817 N N . LEU A 1 249 ? -2.849 -10.674 8.726 1.00 98.44 249 LEU A N 1
ATOM 1818 C CA . LEU A 1 249 ? -2.038 -9.967 9.710 1.00 98.44 249 LEU A CA 1
ATOM 1819 C C . LEU A 1 249 ? -2.957 -9.422 10.802 1.00 98.44 249 LEU A C 1
ATOM 1821 O O . LEU A 1 249 ? -3.930 -8.728 10.515 1.00 98.44 249 LEU A O 1
ATOM 1825 N N . ALA A 1 250 ? -2.655 -9.770 12.047 1.00 95.75 250 ALA A N 1
ATOM 1826 C CA . ALA A 1 250 ? -3.495 -9.471 13.194 1.00 95.75 250 ALA A CA 1
ATOM 1827 C C . ALA A 1 250 ? -2.710 -8.675 14.245 1.00 95.75 250 ALA A C 1
ATOM 1829 O O . ALA A 1 250 ? -1.495 -8.878 14.373 1.00 95.75 250 ALA A O 1
ATOM 1830 N N . PRO A 1 251 ? -3.398 -7.834 15.034 1.00 94.12 251 PRO A N 1
ATOM 1831 C CA . PRO A 1 251 ? -2.816 -7.223 16.219 1.00 94.12 251 PRO A CA 1
ATOM 1832 C C . PRO A 1 251 ? -2.253 -8.246 17.203 1.00 94.12 251 PRO A C 1
ATOM 1834 O O . PRO A 1 251 ? -2.646 -9.419 17.181 1.00 94.12 251 PRO A O 1
ATOM 1837 N N . PRO A 1 252 ? -1.363 -7.807 18.114 1.00 91.25 252 PRO A N 1
ATOM 1838 C CA . PRO A 1 252 ? -0.899 -8.644 19.208 1.00 91.25 252 PRO A CA 1
ATOM 1839 C C . PRO A 1 252 ? -2.066 -9.323 19.953 1.00 91.25 252 PRO A C 1
ATOM 1841 O O . PRO A 1 252 ? -3.110 -8.702 20.171 1.00 91.25 252 PRO A O 1
ATOM 1844 N N . PRO A 1 253 ? -1.920 -10.591 20.378 1.00 92.00 253 PRO A N 1
ATOM 1845 C CA . PRO A 1 253 ? -2.951 -11.262 21.158 1.00 92.00 253 PRO A CA 1
ATOM 1846 C C . PRO A 1 253 ? -3.323 -10.463 22.411 1.00 92.00 253 PRO A C 1
ATOM 1848 O O . PRO A 1 253 ? -2.450 -10.025 23.157 1.00 92.00 253 PRO A O 1
ATOM 1851 N N . GLY A 1 254 ? -4.625 -10.310 22.656 1.00 92.06 254 GLY A N 1
ATOM 1852 C CA . GLY A 1 254 ? -5.140 -9.544 23.793 1.00 92.06 254 GLY A CA 1
ATOM 1853 C C . GLY A 1 254 ? -5.332 -8.049 23.531 1.00 92.06 254 GLY A C 1
ATOM 1854 O O . GLY A 1 254 ? -5.785 -7.362 24.442 1.00 92.06 254 GLY A O 1
ATOM 1855 N N . SER A 1 255 ? -5.045 -7.550 22.322 1.00 94.06 255 SER A N 1
ATOM 1856 C CA . SER A 1 255 ? -5.432 -6.192 21.923 1.00 94.06 255 SER A CA 1
ATOM 1857 C C . SER A 1 255 ? -6.935 -5.968 22.094 1.00 94.06 255 SER A C 1
ATOM 1859 O O . SER A 1 255 ? -7.753 -6.801 21.692 1.00 94.06 255 SER A O 1
ATOM 1861 N N . GLU A 1 256 ? -7.296 -4.827 22.678 1.00 94.88 256 GLU A N 1
ATOM 1862 C CA . GLU A 1 256 ? -8.686 -4.389 22.769 1.00 94.88 256 GLU A CA 1
ATOM 1863 C C . GLU A 1 256 ? -9.231 -4.079 21.374 1.00 94.88 256 GLU A C 1
ATOM 1865 O O . GLU A 1 256 ? -8.571 -3.418 20.569 1.00 94.88 256 GLU A O 1
ATOM 1870 N N . ALA A 1 257 ? -10.437 -4.572 21.088 1.00 96.50 257 ALA A N 1
ATOM 1871 C CA . ALA A 1 257 ? -11.057 -4.391 19.788 1.00 96.50 257 ALA A CA 1
ATOM 1872 C C . ALA A 1 257 ? -12.586 -4.376 19.862 1.00 96.50 257 ALA A C 1
ATOM 1874 O O . ALA A 1 257 ? -13.204 -5.027 20.714 1.00 96.50 257 ALA A O 1
ATOM 1875 N N . GLU A 1 258 ? -13.199 -3.681 18.912 1.00 98.38 258 GLU A N 1
ATOM 1876 C CA . GLU A 1 258 ? -14.638 -3.454 18.837 1.00 98.38 258 GLU A CA 1
ATOM 1877 C C . GLU A 1 258 ? -15.185 -3.591 17.408 1.00 98.38 258 GLU A C 1
ATOM 1879 O O . GLU A 1 258 ? -14.480 -3.998 16.489 1.00 98.38 258 GLU A O 1
ATOM 1884 N N . VAL A 1 259 ? -16.476 -3.324 17.224 1.00 98.75 259 VAL A N 1
ATOM 1885 C CA . VAL A 1 259 ? -17.046 -3.044 15.901 1.00 98.75 259 VAL A CA 1
ATOM 1886 C C . VAL A 1 259 ? -17.446 -1.578 15.936 1.00 98.75 259 VAL A C 1
ATOM 1888 O O . VAL A 1 259 ? -18.396 -1.211 16.628 1.00 98.75 259 VAL A O 1
ATOM 1891 N N . ARG A 1 260 ? -16.676 -0.716 15.272 1.00 98.81 260 ARG A N 1
ATOM 1892 C CA . ARG A 1 260 ? -16.917 0.730 15.310 1.00 98.81 260 ARG A CA 1
ATOM 1893 C C . ARG A 1 260 ? -18.165 1.080 14.530 1.00 98.81 260 ARG A C 1
ATOM 1895 O O . ARG A 1 260 ? -18.342 0.575 13.429 1.00 98.81 260 ARG A O 1
ATOM 1902 N N . ARG A 1 261 ? -18.986 2.000 15.036 1.00 98.56 261 ARG A N 1
ATOM 1903 C CA . ARG A 1 261 ? -20.108 2.595 14.280 1.00 98.56 261 ARG A CA 1
ATOM 1904 C C . ARG A 1 261 ? -19.636 3.653 13.285 1.00 98.56 261 ARG A C 1
ATOM 1906 O O . ARG A 1 261 ? -20.178 3.774 12.194 1.00 98.56 261 ARG A O 1
ATOM 1913 N N . CYS A 1 262 ? -18.582 4.383 13.641 1.00 98.50 262 CYS A N 1
ATOM 1914 C CA . CYS A 1 262 ? -17.918 5.366 12.792 1.00 98.50 262 CYS A CA 1
ATOM 1915 C C . CYS A 1 262 ? -16.436 5.010 12.672 1.00 98.50 262 CYS A C 1
ATOM 1917 O O . CYS A 1 262 ? -15.731 4.956 13.673 1.00 98.50 262 CYS A O 1
ATOM 1919 N N . CYS A 1 263 ? -15.925 4.819 11.454 1.00 98.81 263 CYS A N 1
ATOM 1920 C CA . CYS A 1 263 ? -14.544 4.366 11.256 1.00 98.81 263 CYS A CA 1
ATOM 1921 C C . CYS A 1 263 ? -13.464 5.375 11.666 1.00 98.81 263 CYS A C 1
ATOM 1923 O O . CYS A 1 263 ? -12.279 5.061 11.599 1.00 98.81 263 CYS A O 1
ATOM 1925 N N . ARG A 1 264 ? -13.838 6.584 12.083 1.00 98.38 264 ARG A N 1
ATOM 1926 C CA . ARG A 1 264 ? -12.893 7.645 12.453 1.00 98.38 264 ARG A CA 1
ATOM 1927 C C . ARG A 1 264 ? -12.625 7.749 13.943 1.00 98.38 264 ARG A C 1
ATOM 1929 O O . ARG A 1 264 ? -11.629 8.354 14.325 1.00 98.38 264 ARG A O 1
ATOM 1936 N N . VAL A 1 265 ? -13.490 7.175 14.773 1.00 98.00 265 VAL A N 1
ATOM 1937 C CA . VAL A 1 265 ? -13.448 7.331 16.230 1.00 98.00 265 VAL A CA 1
ATOM 1938 C C . VAL A 1 265 ? -13.790 6.015 16.912 1.00 98.00 265 VAL A C 1
ATOM 1940 O O . VAL A 1 265 ? -14.550 5.220 16.371 1.00 98.00 265 VAL A O 1
ATOM 1943 N N . VAL A 1 266 ? -13.219 5.794 18.089 1.00 97.88 266 VAL A N 1
ATOM 1944 C CA . VAL A 1 266 ? -13.622 4.706 18.995 1.00 97.88 266 VAL A CA 1
ATOM 1945 C C . VAL A 1 266 ? -15.068 4.952 19.469 1.00 97.88 266 VAL A C 1
ATOM 1947 O O . VAL A 1 266 ? -15.482 6.115 19.525 1.00 97.88 266 VAL A O 1
ATOM 1950 N N . ASN A 1 267 ? -15.843 3.890 19.733 1.00 96.69 267 ASN A N 1
ATOM 1951 C CA . ASN A 1 267 ? -17.256 3.991 20.152 1.00 96.69 267 ASN A CA 1
ATOM 1952 C C . ASN A 1 267 ? -17.488 4.688 21.502 1.00 96.69 267 ASN A C 1
ATOM 1954 O O . ASN A 1 267 ? -16.572 4.735 22.353 1.00 96.69 267 ASN A O 1
#

Solvent-accessible surface area (backbone atoms only — not comparable to full-atom values): 13889 Å² total; per-residue (Å²): 111,36,50,39,38,35,48,49,34,53,58,15,26,53,35,66,10,37,18,35,21,53,47,30,54,68,50,102,90,42,60,22,22,51,74,16,74,81,27,39,98,59,66,56,59,64,68,56,51,51,51,54,43,52,56,42,43,75,76,43,62,75,67,67,15,46,20,36,49,33,52,47,46,20,48,53,22,36,38,77,26,66,31,55,76,70,83,75,86,73,85,45,42,17,43,76,59,48,49,31,67,43,38,51,68,44,51,81,56,46,75,38,52,54,69,56,49,42,50,52,34,44,76,74,73,36,48,64,67,41,48,61,41,58,57,45,61,41,8,26,36,68,44,39,29,70,53,30,47,74,56,57,39,97,53,35,51,76,75,41,55,81,76,26,32,60,58,46,50,54,49,45,60,60,41,69,80,36,55,78,40,74,44,54,38,16,80,90,45,42,69,39,40,53,40,60,36,37,47,30,30,78,56,58,56,29,60,33,50,40,50,40,37,39,62,74,52,38,76,69,53,25,50,48,43,53,47,27,42,75,31,55,65,60,39,37,56,48,34,39,53,37,51,51,57,48,64,64,32,59,54,66,90,85,63,67,65,44,52,37,81,44,62,45,50,74,122

Foldseek 3Di:
DLLLLLVLQLLCCQFLGLALQQQAPDDPVAHGQCCAPCRPVHHDCSVVLQVVLLVCCVVPNQPAASSNSSLVSNQVSQVVLVAAHADADGDHFHFQHHDNPSSNVQDDALQDALVRLQVSCVVLVHHSLLSLLLVLSLLEDKDFLLRAVVCLDDCNLVPDDPQCNVLSVVSVVQCPPDSRGIDQQQPPSHRHSWLVLLVCLVSVNRRTNHSVNQCVVPDPSVVSSVVCNVDRPVSRVSNNVSSNVSNPRHGDPPGDGGRDSGSHHDD